Protein AF-0000000083140944 (afdb_homodimer)

Foldseek 3Di:
DADPPAVLLCDFVVVDDFQWDDHDPFWTKGADPDALDPPKIKIATNHFDQEPVGDDPVSVVVQVVVLVVVCVVVCVVVVFDDWDKDWADDVVRPDDGRGYMIITHTHHVPDDSPDDDDDDDDDPVNVVVVVVVVD/DADPPAVLLCDFVVVDDFQWDDHDPFWTKGADPDALDPPKIKIATNHFDQEPVGDDPVSVVVQVVVLVVVCVVVCVVPVFDDWDKDWADDVVRPDDRRGTMIITHTHHVPDDSPDDDDDDDDDPVNVVVVVVVVD

Sequence (270 aa):
MRDDNCIFCKIANGEIPSATLYEDEEFRVILDLGPASKGHALILPKNHYRNLYDIDEATASKAICLAKKMITKMTDVLGCDGYNIVQNNEEAAGQTVFHFHMHLIPRYKNDNVGLGWHMGELTEEDKKEILEKLKMRDDNCIFCKIANGEIPSATLYEDEEFRVILDLGPASKGHALILPKNHYRNLYDIDEATASKAICLAKKMITKMTDVLGCDGYNIVQNNEEAAGQTVFHFHMHLIPRYKNDNVGLGWHMGELTEEDKKEILEKLK

Secondary structure (DSSP, 8-state):
---TT-HHHHHHTTSS---EEEE-SSEEEEE-SS-SSTT-EEEEESS--SSTTTS-HHHHHHHHHHHHHHHHHHHHHHT-SEEEEEEEESGGGT--S-S--EEEEEE-TT-------------HHHHHHHHHHH-/---TT-HHHHHHTTSS---EEEE-SSEEEEE-SS-SSTT-EEEEESS--SSTTTS-HHHHHHHHHHHHHHHHHHHHHHT-SEEEEEEEESGGGT--S-S--EEEEEE-TT-------------HHHHHHHHHHH-

Solvent-accessible surface area (backbone atoms only — not comparable to full-atom values): 14166 Å² total; per-residue (Å²): 94,76,45,95,87,35,69,60,31,34,42,32,66,62,74,38,92,70,60,66,77,45,77,61,97,55,37,24,27,28,52,39,64,54,18,48,33,86,77,12,26,34,44,25,46,33,51,55,24,54,20,63,86,62,44,53,57,71,60,51,22,50,49,53,43,47,47,36,54,48,52,57,56,46,34,68,66,69,66,44,54,28,29,32,40,40,34,45,24,46,60,52,36,66,35,83,62,76,43,38,47,38,38,40,36,43,17,41,80,89,58,77,33,66,72,48,60,44,72,45,70,60,44,70,67,56,51,50,52,52,58,57,58,70,100,94,73,45,94,87,34,69,60,30,33,42,31,65,63,73,38,94,71,59,66,77,46,74,62,97,54,36,25,28,28,51,38,64,53,17,48,35,86,78,13,25,34,44,25,45,31,52,56,25,55,21,63,87,62,43,54,57,71,61,51,22,50,49,53,42,47,47,37,53,48,54,58,55,44,32,67,67,68,66,43,53,27,28,32,39,39,33,44,25,45,60,52,35,66,35,82,64,76,44,38,48,39,38,39,36,45,18,41,78,89,58,77,35,66,69,48,60,43,72,46,71,60,44,71,66,59,53,50,53,53,57,56,58,71,101

Nearest PDB structures (foldseek):
  3l7x-assembly1_A-2  TM=9.370E-01  e=2.687E-13  Streptococcus mutans UA159
  3imi-assembly2_C  TM=8.816E-01  e=9.348E-13  Bacillus anthracis str. 'Ames Ancestor'
  3ksv-assembly1_A-2  TM=8.388E-01  e=2.111E-11  Leishmania major
  3lb5-assembly2_C  TM=8.057E-01  e=8.854E-11  Bartonella henselae
  3n1s-assembly3_I  TM=7.908E-01  e=3.093E-09  Escherichia coli

Structure (mmCIF, N/CA/C/O backbone):
data_AF-0000000083140944-model_v1
#
loop_
_entity.id
_entity.type
_entity.pdbx_description
1 polymer 'HIT-like protein'
#
loop_
_atom_site.group_PDB
_atom_site.id
_atom_site.type_symbol
_atom_site.label_atom_id
_atom_site.label_alt_id
_atom_site.label_comp_id
_atom_site.label_asym_id
_atom_site.label_entity_id
_atom_site.label_seq_id
_atom_site.pdbx_PDB_ins_code
_atom_site.Cartn_x
_atom_site.Cartn_y
_atom_site.Cartn_z
_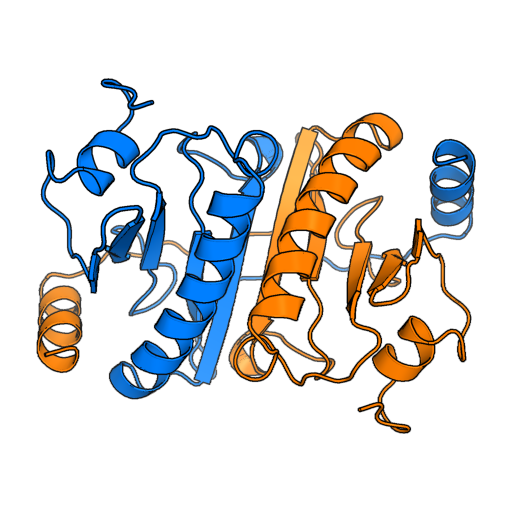atom_site.occupancy
_atom_site.B_iso_or_equiv
_atom_site.auth_seq_id
_atom_site.auth_comp_id
_atom_site.auth_asym_id
_atom_site.auth_atom_id
_atom_site.pdbx_PDB_model_num
ATOM 1 N N . MET A 1 1 ? 13.922 -2.803 -17.891 1 85.31 1 MET A N 1
ATOM 2 C CA . MET A 1 1 ? 14.82 -3.877 -18.297 1 85.31 1 MET A CA 1
ATOM 3 C C . MET A 1 1 ? 14.773 -5.035 -17.312 1 85.31 1 MET A C 1
ATOM 5 O O . MET A 1 1 ? 14.445 -4.844 -16.141 1 85.31 1 MET A O 1
ATOM 9 N N . ARG A 1 2 ? 15.047 -6.215 -17.812 1 90.44 2 ARG A N 1
ATOM 10 C CA . ARG A 1 2 ? 15.062 -7.414 -16.969 1 90.44 2 ARG A CA 1
ATOM 11 C C . ARG A 1 2 ? 16.422 -7.586 -16.297 1 90.44 2 ARG A C 1
ATOM 13 O O . ARG A 1 2 ? 17.438 -7.113 -16.797 1 90.44 2 ARG A O 1
ATOM 20 N N . ASP A 1 3 ? 16.422 -8.172 -15.102 1 93.56 3 ASP A N 1
ATOM 21 C CA . ASP A 1 3 ? 17.609 -8.547 -14.352 1 93.56 3 ASP A CA 1
ATOM 22 C C . ASP A 1 3 ? 17.703 -10.062 -14.18 1 93.56 3 ASP A C 1
ATOM 24 O O . ASP A 1 3 ? 16.922 -10.664 -13.445 1 93.56 3 ASP A O 1
ATOM 28 N N . ASP A 1 4 ? 18.672 -10.672 -14.711 1 92.62 4 ASP A N 1
ATOM 29 C CA . ASP A 1 4 ? 18.797 -12.125 -14.773 1 92.62 4 ASP A CA 1
ATOM 30 C C . ASP A 1 4 ? 19.047 -12.711 -13.391 1 92.62 4 ASP A C 1
ATOM 32 O O . ASP A 1 4 ? 18.891 -13.922 -13.18 1 92.62 4 ASP A O 1
ATOM 36 N N . ASN A 1 5 ? 19.469 -11.93 -12.461 1 95.31 5 ASN A N 1
ATOM 37 C CA . ASN A 1 5 ? 19.766 -12.414 -11.109 1 95.31 5 ASN A CA 1
ATOM 38 C C . ASN A 1 5 ? 18.609 -12.156 -10.156 1 95.31 5 ASN A C 1
ATOM 40 O O . ASN A 1 5 ? 18.719 -12.406 -8.953 1 95.31 5 ASN A O 1
ATOM 44 N N . CYS A 1 6 ? 17.594 -11.688 -10.688 1 97 6 CYS A N 1
ATOM 45 C CA . CYS A 1 6 ? 16.422 -11.359 -9.875 1 97 6 CYS A CA 1
ATOM 46 C C . CYS A 1 6 ? 15.352 -12.438 -10 1 97 6 CYS A C 1
ATOM 48 O O . CYS A 1 6 ? 14.789 -12.641 -11.078 1 97 6 CYS A O 1
ATOM 50 N N . ILE A 1 7 ? 15.039 -13.086 -8.914 1 97 7 ILE A N 1
ATOM 51 C CA . ILE A 1 7 ? 14.102 -14.203 -8.914 1 97 7 ILE A CA 1
ATOM 52 C C . ILE A 1 7 ? 12.719 -13.719 -9.344 1 97 7 ILE A C 1
ATOM 54 O O . ILE A 1 7 ? 11.992 -14.43 -10.039 1 97 7 ILE A O 1
ATOM 58 N N . PHE A 1 8 ? 12.367 -12.477 -8.992 1 98.12 8 PHE A N 1
ATOM 59 C CA . PHE A 1 8 ? 11.055 -11.961 -9.359 1 98.12 8 PHE A CA 1
ATOM 60 C C . PHE A 1 8 ? 11.016 -11.578 -10.836 1 98.12 8 PHE A C 1
ATOM 62 O O . PHE A 1 8 ? 9.969 -11.68 -11.477 1 98.12 8 PHE A O 1
ATOM 69 N N . CYS A 1 9 ? 12.133 -11.188 -11.398 1 98.19 9 CYS A N 1
ATOM 70 C CA . CYS A 1 9 ? 12.172 -11.031 -12.844 1 98.19 9 CYS A CA 1
ATOM 71 C C . CYS A 1 9 ? 11.914 -12.359 -13.547 1 98.19 9 CYS A C 1
ATOM 73 O O . CYS A 1 9 ? 11.164 -12.422 -14.523 1 98.19 9 CYS A O 1
ATOM 75 N N . LYS A 1 10 ? 12.539 -13.398 -12.992 1 98.12 10 LYS A N 1
ATOM 76 C CA . LYS A 1 10 ? 12.391 -14.719 -13.594 1 98.12 10 LYS A CA 1
ATOM 77 C C . LYS A 1 10 ? 10.953 -15.219 -13.477 1 98.12 10 LYS A C 1
ATOM 79 O O . LYS A 1 10 ? 10.406 -15.781 -14.43 1 98.12 10 LYS A O 1
ATOM 84 N N . ILE A 1 11 ? 10.312 -15.008 -12.391 1 98 11 ILE A N 1
ATOM 85 C CA . ILE A 1 11 ? 8.93 -15.43 -12.18 1 98 11 ILE A CA 1
ATOM 86 C C . ILE A 1 11 ? 7.996 -14.594 -13.055 1 98 11 ILE A C 1
ATOM 88 O O . ILE A 1 11 ? 7.145 -15.133 -13.766 1 98 11 ILE A O 1
ATOM 92 N N . ALA A 1 12 ? 8.18 -13.258 -13.039 1 98.06 12 ALA A N 1
ATOM 93 C CA . ALA A 1 12 ? 7.32 -12.328 -13.758 1 98.06 12 ALA A CA 1
ATOM 94 C C . ALA A 1 12 ? 7.352 -12.602 -15.258 1 98.06 12 ALA A C 1
ATOM 96 O O . ALA A 1 12 ? 6.348 -12.422 -15.953 1 98.06 12 ALA A O 1
ATOM 97 N N . ASN A 1 13 ? 8.461 -13.102 -15.727 1 97.25 13 ASN A N 1
ATOM 98 C CA . ASN A 1 13 ? 8.641 -13.305 -17.156 1 97.25 13 ASN A CA 1
ATOM 99 C C . ASN A 1 13 ? 8.461 -14.766 -17.547 1 97.25 13 ASN A C 1
ATOM 101 O O . ASN A 1 13 ? 8.727 -15.148 -18.688 1 97.25 13 ASN A O 1
ATOM 105 N N . GLY A 1 14 ? 8.125 -15.625 -16.625 1 96.44 14 GLY A N 1
ATOM 106 C CA . GLY A 1 14 ? 7.73 -17 -16.922 1 96.44 14 GLY A CA 1
ATOM 107 C C . GLY A 1 14 ? 8.906 -17.953 -17.031 1 96.44 14 GLY A C 1
ATOM 108 O O . GLY A 1 14 ? 8.773 -19.047 -17.578 1 96.44 14 GLY A O 1
ATOM 109 N N . GLU A 1 15 ? 10.016 -17.516 -16.594 1 96.62 15 GLU A N 1
ATOM 110 C CA . GLU A 1 15 ? 11.188 -18.375 -16.625 1 96.62 15 GLU A CA 1
ATOM 111 C C . GLU A 1 15 ? 11.141 -19.422 -15.516 1 96.62 15 GLU A C 1
ATOM 113 O O . GLU A 1 15 ? 11.719 -20.5 -15.648 1 96.62 15 GLU A O 1
ATOM 118 N N . ILE A 1 16 ? 10.5 -19.125 -14.391 1 96.62 16 ILE A N 1
ATOM 119 C CA . ILE A 1 16 ? 10.258 -20.016 -13.258 1 96.62 16 ILE A CA 1
ATOM 120 C C . ILE A 1 16 ? 8.758 -20.188 -13.047 1 96.62 16 ILE A C 1
ATOM 122 O O . ILE A 1 16 ? 8 -19.219 -13.141 1 96.62 16 ILE A O 1
ATOM 126 N N . PRO A 1 17 ? 8.352 -21.406 -12.75 1 96 17 PRO A N 1
ATOM 127 C CA . PRO A 1 17 ? 6.918 -21.625 -12.523 1 96 17 PRO A CA 1
ATOM 128 C C . PRO A 1 17 ? 6.383 -20.859 -11.32 1 96 17 PRO A C 1
ATOM 130 O O . PRO A 1 17 ? 7.105 -20.656 -10.344 1 96 17 PRO A O 1
ATOM 133 N N . SER A 1 18 ? 5.129 -20.453 -11.398 1 96.69 18 SER A N 1
ATOM 134 C CA . SER A 1 18 ? 4.43 -19.766 -10.32 1 96.69 18 SER A CA 1
ATOM 135 C C . SER A 1 18 ? 2.932 -20.047 -10.367 1 96.69 18 SER A C 1
ATOM 137 O O . SER A 1 18 ? 2.402 -20.453 -11.398 1 96.69 18 SER A O 1
ATOM 139 N N . ALA A 1 19 ? 2.297 -19.969 -9.219 1 97.88 19 ALA A N 1
ATOM 140 C CA . ALA A 1 19 ? 0.837 -19.969 -9.18 1 97.88 19 ALA A CA 1
ATOM 141 C C . ALA A 1 19 ? 0.269 -18.641 -9.656 1 97.88 19 ALA A C 1
ATOM 143 O O . ALA A 1 19 ? -0.08 -17.781 -8.844 1 97.88 19 ALA A O 1
ATOM 144 N N . THR A 1 20 ? 0.088 -18.562 -10.977 1 98.44 20 THR A N 1
ATOM 145 C CA . THR A 1 20 ? -0.246 -17.297 -11.617 1 98.44 20 THR A CA 1
ATOM 146 C C . THR A 1 20 ? -1.756 -17.078 -11.617 1 98.44 20 THR A C 1
ATOM 148 O O . THR A 1 20 ? -2.516 -17.938 -12.07 1 98.44 20 THR A O 1
ATOM 151 N N . LEU A 1 21 ? -2.121 -15.938 -11.156 1 98.75 21 LEU A N 1
ATOM 152 C CA . LEU A 1 21 ? -3.531 -15.57 -11.109 1 98.75 21 LEU A CA 1
ATOM 153 C C . LEU A 1 21 ? -3.914 -14.727 -12.328 1 98.75 21 LEU A C 1
ATOM 155 O O . LEU A 1 21 ? -5.074 -14.727 -12.742 1 98.75 21 LEU A O 1
ATOM 159 N N . TYR A 1 22 ? -3.051 -13.961 -12.789 1 98.75 22 TYR A N 1
ATOM 160 C CA . TYR A 1 22 ? -3.271 -13 -13.867 1 98.75 22 TYR A CA 1
ATOM 161 C C . TYR A 1 22 ? -1.968 -12.68 -14.586 1 98.75 22 TYR A C 1
ATOM 163 O O . TYR A 1 22 ? -0.9 -12.656 -13.969 1 98.75 22 TYR A O 1
ATOM 171 N N . GLU A 1 23 ? -2.086 -12.453 -15.859 1 98.56 23 GLU A N 1
ATOM 172 C CA . GLU A 1 23 ? -0.916 -12.039 -16.641 1 98.56 23 GLU A CA 1
ATOM 173 C C . GLU A 1 23 ? -1.313 -11.156 -17.812 1 98.56 23 GLU A C 1
ATOM 175 O O . GLU A 1 23 ? -2.33 -11.406 -18.469 1 98.56 23 GLU A O 1
ATOM 180 N N . ASP A 1 24 ? -0.59 -10.133 -18.047 1 98.38 24 ASP A N 1
ATOM 181 C CA . ASP A 1 24 ? -0.696 -9.344 -19.266 1 98.38 24 ASP A CA 1
ATOM 182 C C . ASP A 1 24 ? 0.684 -8.938 -19.781 1 98.38 24 ASP A C 1
ATOM 184 O O . ASP A 1 24 ? 1.686 -9.578 -19.453 1 98.38 24 ASP A O 1
ATOM 188 N N . GLU A 1 25 ? 0.777 -7.957 -20.594 1 97.94 25 GLU A N 1
ATOM 189 C CA . GLU A 1 25 ? 2.037 -7.59 -21.234 1 97.94 25 GLU A CA 1
ATOM 190 C C . GLU A 1 25 ? 3.01 -6.98 -20.219 1 97.94 25 GLU A C 1
ATOM 192 O O . GLU A 1 25 ? 4.227 -7.039 -20.406 1 97.94 25 GLU A O 1
ATOM 197 N N . GLU A 1 26 ? 2.494 -6.523 -19.094 1 98.56 26 GLU A N 1
ATOM 198 C CA . GLU A 1 26 ? 3.348 -5.719 -18.219 1 98.56 26 GLU A CA 1
ATOM 199 C C . GLU A 1 26 ? 3.484 -6.355 -16.844 1 98.56 26 GLU A C 1
ATOM 201 O O . GLU A 1 26 ? 4.43 -6.059 -16.109 1 98.56 26 GLU A O 1
ATOM 206 N N . PHE A 1 27 ? 2.48 -7.227 -16.516 1 98.88 27 PHE A N 1
ATOM 207 C CA . PHE A 1 27 ? 2.461 -7.707 -15.133 1 98.88 27 PHE A CA 1
ATOM 208 C C . PHE A 1 27 ? 2.162 -9.203 -15.086 1 98.88 27 PHE A C 1
ATOM 210 O O . PHE A 1 27 ? 1.556 -9.75 -16 1 98.88 27 PHE A O 1
ATOM 217 N N . ARG A 1 28 ? 2.645 -9.828 -14.055 1 98.88 28 ARG A N 1
ATOM 218 C CA . ARG A 1 28 ? 2.166 -11.117 -13.578 1 98.88 28 ARG A CA 1
ATOM 219 C C . ARG A 1 28 ? 1.736 -11.039 -12.117 1 98.88 28 ARG A C 1
ATOM 221 O O . ARG A 1 28 ? 2.395 -10.383 -11.305 1 98.88 28 ARG A O 1
ATOM 228 N N . VAL A 1 29 ? 0.621 -11.578 -11.828 1 98.94 29 VAL A N 1
ATOM 229 C CA . VAL A 1 29 ? 0.142 -11.695 -10.453 1 98.94 29 VAL A CA 1
ATOM 230 C C . VAL A 1 29 ? 0.217 -13.148 -10 1 98.94 29 VAL A C 1
ATOM 232 O O . VAL A 1 29 ? -0.346 -14.039 -10.641 1 98.94 29 VAL A O 1
ATOM 235 N N . ILE A 1 30 ? 0.877 -13.359 -8.891 1 98.88 30 ILE A N 1
ATOM 236 C CA . ILE A 1 30 ? 1.107 -14.734 -8.461 1 98.88 30 ILE A CA 1
ATOM 237 C C . ILE A 1 30 ? 0.7 -14.891 -6.996 1 98.88 30 ILE A C 1
ATOM 239 O O . ILE A 1 30 ? 0.707 -13.922 -6.238 1 98.88 30 ILE A O 1
ATOM 243 N N . LEU A 1 31 ? 0.342 -16.109 -6.617 1 98.81 31 LEU A N 1
ATOM 244 C CA . LEU A 1 31 ? 0.193 -16.391 -5.199 1 98.81 31 LEU A CA 1
ATOM 245 C C . LEU A 1 31 ? 1.548 -16.406 -4.5 1 98.81 31 LEU A C 1
ATOM 247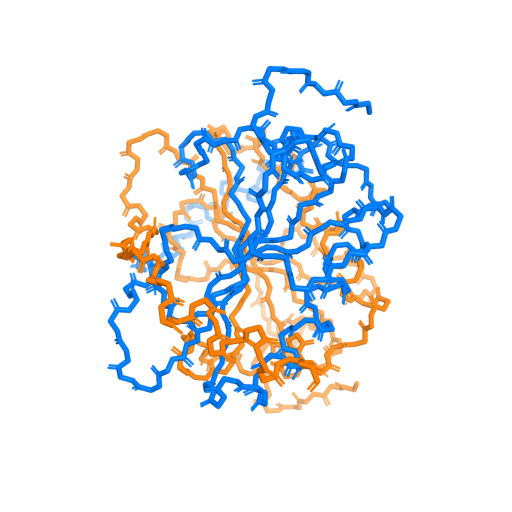 O O . LEU A 1 31 ? 2.527 -16.922 -5.035 1 98.81 31 LEU A O 1
ATOM 251 N N . ASP A 1 32 ? 1.616 -15.789 -3.391 1 98.62 32 ASP A N 1
ATOM 252 C CA . ASP A 1 32 ? 2.84 -15.797 -2.596 1 98.62 32 ASP A CA 1
ATOM 253 C C . ASP A 1 32 ? 3.1 -17.188 -2.002 1 98.62 32 ASP A C 1
ATOM 255 O O . ASP A 1 32 ? 2.176 -17.844 -1.52 1 98.62 32 ASP A O 1
ATOM 259 N N . LEU A 1 33 ? 4.297 -17.609 -2.023 1 97.31 33 LEU A N 1
ATOM 260 C CA . LEU A 1 33 ? 4.656 -18.922 -1.496 1 97.31 33 LEU A CA 1
ATOM 261 C C . LEU A 1 33 ? 4.605 -18.922 0.028 1 97.31 33 LEU A C 1
ATOM 263 O O . LEU A 1 33 ? 4.414 -19.969 0.643 1 97.31 33 LEU A O 1
ATOM 267 N N . GLY A 1 34 ? 4.887 -17.812 0.69 1 97.19 34 GLY A N 1
ATOM 268 C CA . GLY A 1 34 ? 4.766 -17.609 2.125 1 97.19 34 GLY A CA 1
ATOM 269 C C . GLY A 1 34 ? 3.646 -16.641 2.496 1 97.19 34 GLY A C 1
ATOM 270 O O . GLY A 1 34 ? 3.9 -15.57 3.043 1 97.19 34 GLY A O 1
ATOM 271 N N . PRO A 1 35 ? 2.49 -17.078 2.264 1 98.38 35 PRO A N 1
ATOM 272 C CA . PRO A 1 35 ? 1.35 -16.172 2.383 1 98.38 35 PRO A CA 1
ATOM 273 C C . PRO A 1 35 ? 1.062 -15.773 3.83 1 98.38 35 PRO A C 1
ATOM 275 O O . PRO A 1 35 ? 1.21 -16.594 4.742 1 98.38 35 PRO A O 1
ATOM 278 N N . ALA A 1 36 ? 0.67 -14.516 3.994 1 98.38 36 ALA A N 1
ATOM 279 C CA . ALA A 1 36 ? 0.169 -14.039 5.281 1 98.38 36 ALA A CA 1
ATOM 280 C C . ALA A 1 36 ? -1.204 -14.625 5.586 1 98.38 36 ALA A C 1
ATOM 282 O O . ALA A 1 36 ? -1.552 -14.836 6.75 1 98.38 36 ALA A O 1
ATOM 283 N N . SER A 1 37 ? -2.004 -14.852 4.605 1 98.44 37 SER A N 1
ATOM 284 C CA . SER A 1 37 ? -3.334 -15.453 4.648 1 98.44 37 SER A CA 1
ATOM 285 C C . SER A 1 37 ? -3.67 -16.141 3.334 1 98.44 37 SER A C 1
ATOM 287 O O . SER A 1 37 ? -2.965 -15.977 2.336 1 98.44 37 SER A O 1
ATOM 289 N N . LYS A 1 38 ? -4.711 -16.984 3.355 1 97.94 38 LYS A N 1
ATOM 290 C CA . LYS A 1 38 ? -5.129 -17.703 2.146 1 97.94 38 LYS A CA 1
ATOM 291 C C . LYS A 1 38 ? -5.438 -16.719 1.018 1 97.94 38 LYS A C 1
ATOM 293 O O . LYS A 1 38 ? -6.27 -15.82 1.175 1 97.94 38 LYS A O 1
ATOM 298 N N . GLY A 1 39 ? -4.734 -16.828 -0.111 1 98.56 39 GLY A N 1
ATOM 299 C CA . GLY A 1 39 ? -4.996 -16 -1.274 1 98.56 39 GLY A CA 1
ATOM 300 C C . GLY A 1 39 ? -4.035 -14.828 -1.396 1 98.56 39 GLY A C 1
ATOM 301 O O . GLY A 1 39 ? -4.09 -14.07 -2.367 1 98.56 39 GLY A O 1
ATOM 302 N N . HIS A 1 40 ? -3.076 -14.648 -0.4 1 98.88 40 HIS A N 1
ATOM 303 C CA . HIS A 1 40 ? -2.057 -13.609 -0.492 1 98.88 40 HIS A CA 1
ATOM 304 C C . HIS A 1 40 ? -1.33 -13.664 -1.831 1 98.88 40 HIS A C 1
ATOM 306 O O . HIS A 1 40 ? -0.786 -14.711 -2.203 1 98.88 40 HIS A O 1
ATOM 312 N N . ALA A 1 41 ? -1.35 -12.562 -2.529 1 98.94 41 ALA A N 1
ATOM 313 C CA . ALA A 1 41 ? -0.784 -12.516 -3.875 1 98.94 41 ALA A CA 1
ATOM 314 C C . ALA A 1 41 ? 0.173 -11.344 -4.027 1 98.94 41 ALA A C 1
ATOM 316 O O . ALA A 1 41 ? 0.208 -10.445 -3.18 1 98.94 41 ALA A O 1
ATOM 317 N N . LEU A 1 42 ? 0.978 -11.398 -5.082 1 98.94 42 LEU A N 1
ATOM 318 C CA . LEU A 1 42 ? 1.941 -10.359 -5.43 1 98.94 42 LEU A CA 1
ATOM 319 C C . LEU A 1 42 ? 1.721 -9.867 -6.855 1 98.94 42 LEU A C 1
ATOM 321 O O . LEU A 1 42 ? 1.581 -10.672 -7.777 1 98.94 42 LEU A O 1
ATOM 325 N N . ILE A 1 43 ? 1.642 -8.594 -7.031 1 98.94 43 ILE A N 1
ATOM 326 C CA . ILE A 1 43 ? 1.743 -8.008 -8.367 1 98.94 43 ILE A CA 1
ATOM 327 C C . ILE A 1 43 ? 3.211 -7.762 -8.711 1 98.94 43 ILE A C 1
ATOM 329 O O . ILE A 1 43 ? 3.906 -7.023 -8.008 1 98.94 43 ILE A O 1
ATOM 333 N N . LEU A 1 44 ? 3.646 -8.305 -9.789 1 98.88 44 LEU A N 1
ATOM 334 C CA . LEU A 1 44 ? 5.027 -8.203 -10.25 1 98.88 44 LEU A CA 1
ATOM 335 C C . LEU A 1 44 ? 5.094 -7.562 -11.633 1 98.88 44 LEU A C 1
ATOM 337 O O . LEU A 1 44 ? 4.609 -8.141 -12.609 1 98.88 44 LEU A O 1
ATOM 341 N N . PRO A 1 45 ? 5.68 -6.367 -11.734 1 98.88 45 PRO A N 1
ATOM 342 C CA . PRO A 1 45 ? 5.988 -5.91 -13.086 1 98.88 45 PRO A CA 1
ATOM 343 C C . PRO A 1 45 ? 7.02 -6.793 -13.789 1 98.88 45 PRO A C 1
ATOM 345 O O . PRO A 1 45 ? 7.953 -7.285 -13.148 1 98.88 45 PRO A O 1
ATOM 348 N N . LYS A 1 46 ? 6.891 -6.953 -15.039 1 98.5 46 LYS A N 1
ATOM 349 C CA . LYS A 1 46 ? 7.809 -7.793 -15.805 1 98.5 46 LYS A CA 1
ATOM 350 C C . LYS A 1 46 ? 9.164 -7.113 -15.984 1 98.5 46 LYS A C 1
ATOM 352 O O . LYS A 1 46 ? 10.195 -7.781 -16.062 1 98.5 46 LYS A O 1
ATOM 357 N N . ASN A 1 47 ? 9.125 -5.766 -16.125 1 98.44 47 ASN A N 1
ATOM 358 C CA . ASN A 1 47 ? 10.375 -5.016 -16.078 1 98.44 47 ASN A CA 1
ATOM 359 C C . ASN A 1 47 ? 10.867 -4.855 -14.641 1 98.44 47 ASN A C 1
ATOM 361 O O . ASN A 1 47 ? 10.062 -4.785 -13.703 1 98.44 47 ASN A O 1
ATOM 365 N N . HIS A 1 48 ? 12.195 -4.777 -14.461 1 98.56 48 HIS A N 1
ATOM 366 C CA . HIS A 1 48 ? 12.805 -4.684 -13.141 1 98.56 48 HIS A CA 1
ATOM 367 C C . HIS A 1 48 ? 12.836 -3.242 -12.648 1 98.56 48 HIS A C 1
ATOM 369 O O . HIS A 1 48 ? 13.391 -2.365 -13.312 1 98.56 48 HIS A O 1
ATOM 375 N N . TYR A 1 49 ? 12.234 -3.02 -11.578 1 98.62 49 TYR A N 1
ATOM 376 C CA . TYR A 1 49 ? 12.352 -1.814 -10.766 1 98.62 49 TYR A CA 1
ATOM 377 C C . TYR A 1 49 ? 12.703 -2.16 -9.328 1 98.62 49 TYR A C 1
ATOM 379 O O . TYR A 1 49 ? 12.148 -3.1 -8.75 1 98.62 49 TYR A O 1
ATOM 387 N N . ARG A 1 50 ? 13.609 -1.477 -8.758 1 98.31 50 ARG A N 1
ATOM 388 C CA . ARG A 1 50 ? 14.039 -1.807 -7.402 1 98.31 50 ARG A CA 1
ATOM 389 C C . ARG A 1 50 ? 12.883 -1.695 -6.418 1 98.31 50 ARG A C 1
ATOM 391 O O . ARG A 1 50 ? 12.695 -2.572 -5.574 1 98.31 50 ARG A O 1
ATOM 398 N N . ASN A 1 51 ? 12.188 -0.596 -6.441 1 98.69 51 ASN A N 1
ATOM 399 C CA . ASN A 1 51 ? 11.039 -0.326 -5.59 1 98.69 51 ASN A CA 1
ATOM 400 C C . ASN A 1 51 ? 10.258 0.897 -6.07 1 98.69 51 ASN A C 1
ATOM 402 O O . ASN A 1 51 ? 10.328 1.261 -7.246 1 98.69 51 ASN A O 1
ATOM 406 N N . LEU A 1 52 ? 9.406 1.531 -5.258 1 98.94 52 LEU A N 1
ATOM 407 C CA . LEU A 1 52 ? 8.531 2.625 -5.66 1 98.94 52 LEU A CA 1
ATOM 408 C C . LEU A 1 52 ? 9.344 3.863 -6.027 1 98.94 52 LEU A C 1
ATOM 410 O O . LEU A 1 52 ? 8.938 4.645 -6.891 1 98.94 52 LEU A O 1
ATOM 414 N N . TYR A 1 53 ? 10.539 4.09 -5.414 1 98.75 53 TYR A N 1
ATOM 415 C CA . TYR A 1 53 ? 11.414 5.203 -5.758 1 98.75 53 TYR A CA 1
ATOM 416 C C . TYR A 1 53 ? 11.812 5.152 -7.23 1 98.75 53 TYR A C 1
ATOM 418 O O . TYR A 1 53 ? 11.953 6.191 -7.875 1 98.75 53 TYR A O 1
ATOM 426 N N . ASP A 1 54 ? 11.922 3.986 -7.742 1 98.19 54 ASP A N 1
ATOM 427 C CA . ASP A 1 54 ? 12.594 3.734 -9.008 1 98.19 54 ASP A CA 1
ATOM 428 C C . ASP A 1 54 ? 11.586 3.57 -10.148 1 98.19 54 ASP A C 1
ATOM 430 O O . ASP A 1 54 ? 11.867 3.932 -11.289 1 98.19 54 ASP A O 1
ATOM 434 N N . ILE A 1 55 ? 10.414 2.941 -9.852 1 98.62 55 ILE A N 1
ATOM 435 C CA . ILE A 1 55 ? 9.438 2.561 -10.875 1 98.62 55 ILE A CA 1
ATOM 436 C C . ILE A 1 55 ? 8.883 3.812 -11.547 1 98.62 55 ILE A C 1
ATOM 438 O O . ILE A 1 55 ? 8.711 4.848 -10.906 1 98.62 55 ILE A O 1
ATOM 442 N N . ASP A 1 56 ? 8.672 3.793 -12.875 1 98.44 56 ASP A N 1
ATOM 443 C CA . ASP A 1 56 ? 8.094 4.953 -13.547 1 98.44 56 ASP A CA 1
ATOM 444 C C . ASP A 1 56 ? 6.621 5.121 -13.188 1 98.44 56 ASP A C 1
ATOM 446 O O . ASP A 1 56 ? 5.941 4.145 -12.867 1 98.44 56 ASP A O 1
ATOM 450 N N . GLU A 1 57 ? 6.152 6.285 -13.289 1 98.56 57 GLU A N 1
ATOM 451 C CA . GLU A 1 57 ? 4.809 6.629 -12.828 1 98.56 57 GLU A CA 1
ATOM 452 C C . GLU A 1 57 ? 3.744 5.875 -13.617 1 98.56 57 GLU A C 1
ATOM 454 O O . GLU A 1 57 ? 2.703 5.504 -13.07 1 98.56 57 GLU A O 1
ATOM 459 N N . ALA A 1 58 ? 3.953 5.727 -14.906 1 98.69 58 ALA A N 1
ATOM 460 C CA . ALA A 1 58 ? 2.98 5.02 -15.742 1 98.69 58 ALA A CA 1
ATOM 461 C C . ALA A 1 58 ? 2.779 3.588 -15.25 1 98.69 58 ALA A C 1
ATOM 463 O O . ALA A 1 58 ? 1.645 3.119 -15.133 1 98.69 58 ALA A O 1
ATOM 464 N N . THR A 1 59 ? 3.869 2.869 -14.961 1 98.81 59 THR A N 1
ATOM 465 C CA . THR A 1 59 ? 3.803 1.488 -14.492 1 98.81 59 THR A CA 1
ATOM 466 C C . THR A 1 59 ? 3.211 1.422 -13.086 1 98.81 59 THR A C 1
ATOM 468 O O . THR A 1 59 ? 2.4 0.541 -12.789 1 98.81 59 THR A O 1
ATOM 471 N N . ALA A 1 60 ? 3.631 2.379 -12.219 1 98.88 60 ALA A N 1
ATOM 472 C CA . ALA A 1 60 ? 3.068 2.436 -10.867 1 98.88 60 ALA A CA 1
ATOM 473 C C . ALA A 1 60 ? 1.556 2.631 -10.914 1 98.88 60 ALA A C 1
ATOM 475 O O . ALA A 1 60 ? 0.817 1.99 -10.164 1 98.88 60 ALA A O 1
ATOM 476 N N . SER A 1 61 ? 1.125 3.492 -11.82 1 98.94 61 SER A N 1
ATOM 477 C CA . SER A 1 61 ? -0.297 3.764 -12.008 1 98.94 61 SER A CA 1
ATOM 478 C C . SER A 1 61 ? -1.054 2.502 -12.414 1 98.94 61 SER A C 1
ATOM 480 O O . SER A 1 61 ? -2.117 2.209 -11.859 1 98.94 61 SER A O 1
ATOM 482 N N . LYS A 1 62 ? -0.486 1.792 -13.312 1 98.94 62 LYS A N 1
ATOM 483 C CA . LYS A 1 62 ? -1.129 0.567 -13.773 1 98.94 62 LYS A CA 1
ATOM 484 C C . LYS A 1 62 ? -1.154 -0.493 -12.68 1 98.94 62 LYS A C 1
ATOM 486 O O . LYS A 1 62 ? -2.096 -1.284 -12.594 1 98.94 62 LYS A O 1
ATOM 491 N N . ALA A 1 63 ? -0.128 -0.517 -11.844 1 98.94 63 ALA A N 1
ATOM 492 C CA . ALA A 1 63 ? -0.046 -1.503 -10.773 1 98.94 63 ALA A CA 1
ATOM 493 C C . ALA A 1 63 ? -1.19 -1.329 -9.781 1 98.94 63 ALA A C 1
ATOM 495 O O . ALA A 1 63 ? -1.825 -2.307 -9.375 1 98.94 63 ALA A O 1
ATOM 496 N N . ILE A 1 64 ? -1.467 -0.099 -9.352 1 98.94 64 ILE A N 1
ATOM 497 C CA . ILE A 1 64 ? -2.51 0.121 -8.359 1 98.94 64 ILE A CA 1
ATOM 498 C C . ILE A 1 64 ? -3.879 -0.158 -8.977 1 98.94 64 ILE A C 1
ATOM 500 O O . ILE A 1 64 ? -4.785 -0.64 -8.289 1 98.94 64 ILE A O 1
ATOM 504 N N . CYS A 1 65 ? -4.059 0.188 -10.25 1 98.94 65 CYS A N 1
ATOM 505 C CA . CYS A 1 65 ? -5.309 -0.14 -10.93 1 98.94 65 CYS A CA 1
ATOM 506 C C . CYS A 1 65 ? -5.496 -1.648 -11.023 1 98.94 65 CYS A C 1
ATOM 508 O O . CYS A 1 65 ? -6.609 -2.15 -10.859 1 98.94 65 CYS A O 1
ATOM 510 N N . LEU A 1 66 ? -4.402 -2.35 -11.305 1 98.94 66 LEU A N 1
ATOM 511 C CA . LEU A 1 66 ? -4.457 -3.807 -11.32 1 98.94 66 LEU A CA 1
ATOM 512 C C . LEU A 1 66 ? -4.777 -4.359 -9.938 1 98.94 66 LEU A C 1
ATOM 514 O O . LEU A 1 66 ? -5.527 -5.328 -9.812 1 98.94 66 LEU A O 1
ATOM 518 N N . ALA A 1 67 ? -4.219 -3.758 -8.898 1 98.94 67 ALA A N 1
ATOM 519 C CA . ALA A 1 67 ? -4.551 -4.156 -7.535 1 98.94 67 ALA A CA 1
ATOM 520 C C . ALA A 1 67 ? -6.055 -4.059 -7.285 1 98.94 67 ALA A C 1
ATOM 522 O O . ALA A 1 67 ? -6.664 -4.992 -6.758 1 98.94 67 ALA A O 1
ATOM 523 N N . LYS A 1 68 ? -6.609 -2.951 -7.691 1 98.94 68 LYS A N 1
ATOM 524 C CA . LYS A 1 68 ? -8.055 -2.76 -7.551 1 98.94 68 LYS A CA 1
ATOM 525 C C . LYS A 1 68 ? -8.828 -3.875 -8.25 1 98.94 68 LYS A C 1
ATOM 527 O O . LYS A 1 68 ? -9.734 -4.469 -7.66 1 98.94 68 LYS A O 1
ATOM 532 N N . LYS A 1 69 ? -8.445 -4.102 -9.492 1 98.81 69 LYS A N 1
ATOM 533 C CA . LYS A 1 69 ? -9.109 -5.145 -10.273 1 98.81 69 LYS A CA 1
ATOM 534 C C . LYS A 1 69 ? -8.984 -6.504 -9.594 1 98.81 69 LYS A C 1
ATOM 536 O O . LYS A 1 69 ? -9.969 -7.234 -9.469 1 98.81 69 LYS A O 1
ATOM 541 N N . MET A 1 70 ? -7.824 -6.832 -9.133 1 98.88 70 MET A N 1
ATOM 542 C CA . MET A 1 70 ? -7.539 -8.148 -8.562 1 98.88 70 MET A CA 1
ATOM 543 C C . MET A 1 70 ? -8.273 -8.344 -7.242 1 98.88 70 MET A C 1
ATOM 545 O O . MET A 1 70 ? -8.883 -9.391 -7.012 1 98.88 70 MET A O 1
ATOM 549 N N . ILE A 1 71 ? -8.234 -7.301 -6.359 1 98.88 71 ILE A N 1
ATOM 550 C CA . ILE A 1 71 ? -8.859 -7.508 -5.059 1 98.88 71 ILE A CA 1
ATOM 551 C C . ILE A 1 71 ? -10.375 -7.59 -5.219 1 98.88 71 ILE A C 1
ATOM 553 O O . ILE A 1 71 ? -11.047 -8.305 -4.469 1 98.88 71 ILE A O 1
ATOM 557 N N . THR A 1 72 ? -10.93 -6.883 -6.18 1 98.75 72 THR A N 1
ATOM 558 C CA . THR A 1 72 ? -12.359 -6.957 -6.441 1 98.75 72 THR A CA 1
ATOM 559 C C . THR A 1 72 ? -12.758 -8.359 -6.891 1 98.75 72 THR A C 1
ATOM 561 O O . THR A 1 72 ? -13.703 -8.945 -6.355 1 98.75 72 THR A O 1
ATOM 564 N N . LYS A 1 73 ? -12.023 -8.875 -7.828 1 98.5 73 LYS A N 1
ATOM 565 C CA . LYS A 1 73 ? -12.289 -10.211 -8.352 1 98.5 73 LYS A CA 1
ATOM 566 C C . LYS A 1 73 ? -12.062 -11.273 -7.277 1 98.5 73 LYS A C 1
ATOM 568 O O . LYS A 1 73 ? -12.898 -12.156 -7.082 1 98.5 73 LYS A O 1
ATOM 573 N N . MET A 1 74 ? -10.977 -11.219 -6.586 1 98.62 74 MET A N 1
ATOM 574 C CA . MET A 1 74 ? -10.547 -12.273 -5.672 1 98.62 74 MET A CA 1
ATOM 575 C C . MET A 1 74 ? -11.375 -12.258 -4.395 1 98.62 74 MET A C 1
ATOM 577 O O . MET A 1 74 ? -11.484 -13.281 -3.707 1 98.62 74 MET A O 1
ATOM 581 N N . THR A 1 75 ? -11.945 -11.094 -4.039 1 98.81 75 THR A N 1
ATOM 582 C CA . THR A 1 75 ? -12.82 -11.039 -2.875 1 98.81 75 THR A CA 1
ATOM 583 C C . THR A 1 75 ? -13.969 -12.039 -3.014 1 98.81 75 THR A C 1
ATOM 585 O O . THR A 1 75 ? -14.281 -12.766 -2.07 1 98.81 75 THR A O 1
ATOM 588 N N . ASP A 1 76 ? -14.523 -12.094 -4.18 1 97.56 76 ASP A N 1
ATOM 589 C CA . ASP A 1 76 ? -15.609 -13.031 -4.43 1 97.56 76 ASP A CA 1
ATOM 590 C C . ASP A 1 76 ? -15.102 -14.469 -4.465 1 97.56 76 ASP A C 1
ATOM 592 O O . ASP A 1 76 ? -15.742 -15.375 -3.934 1 97.56 76 ASP A O 1
ATOM 596 N N . VAL A 1 77 ? -14.023 -14.672 -5.086 1 97.94 77 VAL A N 1
ATOM 597 C CA . VAL A 1 77 ? -13.43 -16 -5.266 1 97.94 77 VAL A CA 1
ATOM 598 C C . VAL A 1 77 ? -13.094 -16.594 -3.902 1 97.94 77 VAL A C 1
ATOM 600 O O . VAL A 1 77 ? -13.328 -17.781 -3.666 1 97.94 77 VAL A O 1
ATOM 603 N N . LEU A 1 78 ? -12.594 -15.805 -2.992 1 98.5 78 LEU A N 1
ATOM 604 C CA . LEU A 1 78 ? -12.062 -16.281 -1.719 1 98.5 78 LEU A CA 1
ATOM 605 C C . LEU A 1 78 ? -13.109 -16.172 -0.618 1 98.5 78 LEU A C 1
ATOM 607 O O . LEU A 1 78 ? -13.008 -16.844 0.416 1 98.5 78 LEU A O 1
ATOM 611 N N . GLY A 1 79 ? -14.125 -15.289 -0.827 1 98.44 79 GLY A N 1
ATOM 612 C CA . GLY A 1 79 ? -15.062 -14.977 0.242 1 98.44 79 GLY A CA 1
ATOM 613 C C . GLY A 1 79 ? -14.422 -14.242 1.404 1 98.44 79 GLY A C 1
ATOM 614 O O . GLY A 1 79 ? -14.789 -14.461 2.561 1 98.44 79 GLY A O 1
ATOM 615 N N . CYS A 1 80 ? -13.406 -13.492 1.131 1 98.75 80 CYS A N 1
ATOM 616 C CA . CYS A 1 80 ? -12.719 -12.773 2.195 1 98.75 80 CYS A CA 1
ATOM 617 C C . CYS A 1 80 ? -13.438 -11.477 2.535 1 98.75 80 CYS A C 1
ATOM 619 O O . CYS A 1 80 ? -14.344 -11.055 1.812 1 98.75 80 CYS A O 1
ATOM 621 N N . ASP A 1 81 ? -13 -10.773 3.633 1 98.88 81 ASP A N 1
ATOM 622 C CA . ASP A 1 81 ? -13.773 -9.68 4.223 1 98.88 81 ASP A CA 1
ATOM 623 C C . ASP A 1 81 ? -13.094 -8.336 3.98 1 98.88 81 ASP A C 1
ATOM 625 O O . ASP A 1 81 ? -13.586 -7.297 4.414 1 98.88 81 ASP A O 1
ATOM 629 N N . GLY A 1 82 ? -11.938 -8.359 3.287 1 98.75 82 GLY A N 1
ATOM 630 C CA . GLY A 1 82 ? -11.164 -7.156 3.01 1 98.75 82 GLY A CA 1
ATOM 631 C C . GLY A 1 82 ? -9.781 -7.453 2.471 1 98.75 82 GLY A C 1
ATOM 632 O O . GLY A 1 82 ? -9.461 -8.602 2.172 1 98.75 82 GLY A O 1
ATOM 633 N N . TYR A 1 83 ? -8.984 -6.395 2.303 1 98.94 83 TYR A N 1
ATOM 634 C CA . TYR A 1 83 ? -7.633 -6.543 1.777 1 98.94 83 TYR A CA 1
ATOM 635 C C . TYR A 1 83 ? -6.699 -5.492 2.363 1 98.94 83 TYR A C 1
ATOM 637 O O . TYR A 1 83 ? -7.098 -4.34 2.557 1 98.94 83 TYR A O 1
ATOM 645 N N . ASN A 1 84 ? -5.527 -5.875 2.605 1 98.94 84 ASN A N 1
ATOM 646 C CA . ASN A 1 84 ? -4.43 -4.922 2.707 1 98.94 84 ASN A CA 1
ATOM 647 C C . ASN A 1 84 ? -3.609 -4.875 1.422 1 98.94 84 ASN A C 1
ATOM 649 O O . ASN A 1 84 ? -3.283 -5.914 0.848 1 98.94 84 ASN A O 1
ATOM 653 N N . ILE A 1 85 ? -3.305 -3.709 0.944 1 98.94 85 ILE A N 1
ATOM 654 C CA . ILE A 1 85 ? -2.289 -3.475 -0.075 1 98.94 85 ILE A CA 1
ATOM 655 C C . ILE A 1 85 ? -1.016 -2.941 0.579 1 98.94 85 ILE A C 1
ATOM 657 O O . ILE A 1 85 ? -1.043 -1.914 1.26 1 98.94 85 ILE A O 1
ATOM 661 N N . VAL A 1 86 ? 0.12 -3.645 0.414 1 98.94 86 VAL A N 1
ATOM 662 C CA . VAL A 1 86 ? 1.363 -3.242 1.064 1 98.94 86 VAL A CA 1
ATOM 663 C C . VAL A 1 86 ? 2.494 -3.203 0.039 1 98.94 86 VAL A C 1
ATOM 665 O O . VAL A 1 86 ? 2.641 -4.121 -0.769 1 98.94 86 VAL A O 1
ATOM 668 N N . GLN A 1 87 ? 3.221 -2.209 0.015 1 98.94 87 GLN A N 1
ATOM 669 C CA . GLN A 1 87 ? 4.41 -2.027 -0.809 1 98.94 87 GLN A CA 1
ATOM 670 C C . GLN A 1 87 ? 5.586 -1.532 0.026 1 98.94 87 GLN A C 1
ATOM 672 O O . GLN A 1 87 ? 5.508 -0.477 0.658 1 98.94 87 GLN A O 1
ATOM 677 N N . ASN A 1 88 ? 6.652 -2.289 0.064 1 98.81 88 ASN A N 1
ATOM 678 C CA . ASN A 1 88 ? 7.816 -2.037 0.907 1 98.81 88 ASN A CA 1
ATOM 679 C C . ASN A 1 88 ? 8.969 -1.445 0.104 1 98.81 88 ASN A C 1
ATOM 681 O O . ASN A 1 88 ? 9.297 -1.937 -0.979 1 98.81 88 ASN A O 1
ATOM 685 N N . ASN A 1 89 ? 9.586 -0.418 0.619 1 98.88 89 ASN A N 1
ATOM 686 C CA . ASN A 1 89 ? 10.711 0.238 -0.029 1 98.88 89 ASN A CA 1
ATOM 687 C C . ASN A 1 89 ? 11.961 0.208 0.852 1 98.88 89 ASN A C 1
ATOM 689 O O . ASN A 1 89 ? 12.023 0.905 1.866 1 98.88 89 ASN A O 1
ATOM 693 N N . GLU A 1 90 ? 12.977 -0.596 0.448 1 98.75 90 GLU A N 1
ATOM 694 C CA . GLU A 1 90 ? 14.281 -0.739 1.09 1 98.75 90 GLU A CA 1
ATOM 695 C C . GLU A 1 90 ? 14.211 -1.69 2.281 1 98.75 90 GLU A C 1
ATOM 697 O O . GLU A 1 90 ? 13.117 -2.037 2.738 1 98.75 90 GLU A O 1
ATOM 702 N N . GLU A 1 91 ? 15.344 -2.084 2.779 1 98.31 91 GLU A N 1
ATOM 703 C CA . GLU A 1 91 ? 15.508 -3.145 3.77 1 98.31 91 GLU A CA 1
ATOM 704 C C . GLU A 1 91 ? 14.836 -2.777 5.09 1 98.31 91 GLU A C 1
ATOM 706 O O . GLU A 1 91 ? 14.203 -3.621 5.723 1 98.31 91 GLU A O 1
ATOM 711 N N . ALA A 1 92 ? 14.953 -1.544 5.531 1 98.44 92 ALA A N 1
ATOM 712 C CA . ALA A 1 92 ? 14.391 -1.113 6.809 1 98.44 92 ALA A CA 1
ATOM 713 C C . ALA A 1 92 ? 12.875 -1.297 6.824 1 98.44 92 ALA A C 1
ATOM 715 O O . ALA A 1 92 ? 12.281 -1.479 7.887 1 98.44 92 ALA A O 1
ATOM 716 N N . ALA A 1 93 ? 12.266 -1.289 5.648 1 98.38 93 ALA A N 1
ATOM 717 C CA . ALA A 1 93 ? 10.812 -1.415 5.531 1 98.38 93 ALA A CA 1
ATOM 718 C C . ALA A 1 93 ? 10.406 -2.871 5.328 1 98.38 93 ALA A C 1
ATOM 720 O O . ALA A 1 93 ? 9.227 -3.166 5.09 1 98.38 93 ALA A O 1
ATOM 721 N N . GLY A 1 94 ? 11.414 -3.76 5.355 1 97.31 94 GLY A N 1
ATOM 722 C CA . GLY A 1 94 ? 11.109 -5.176 5.246 1 97.31 94 GLY A CA 1
ATOM 723 C C . GLY A 1 94 ? 11.195 -5.699 3.824 1 97.31 94 GLY A C 1
ATOM 724 O O . GLY A 1 94 ? 10.805 -6.832 3.547 1 97.31 94 GLY A O 1
ATOM 725 N N . GLN A 1 95 ? 11.656 -4.91 2.926 1 97.94 95 GLN A N 1
ATOM 726 C CA . GLN A 1 95 ? 11.875 -5.41 1.572 1 97.94 95 GLN A CA 1
ATOM 727 C C . GLN A 1 95 ? 13.047 -6.379 1.529 1 97.94 95 GLN A C 1
ATOM 729 O O . GLN A 1 95 ? 14.164 -6.027 1.912 1 97.94 95 GLN A O 1
ATOM 734 N N . THR A 1 96 ? 12.75 -7.594 1 1 97.38 96 THR A N 1
ATOM 735 C CA . THR A 1 96 ? 13.797 -8.617 0.969 1 97.38 96 THR A CA 1
ATOM 736 C C . THR A 1 96 ? 14.148 -8.984 -0.469 1 97.38 96 THR A C 1
ATOM 738 O O . THR A 1 96 ? 15.203 -9.57 -0.726 1 97.38 96 THR A O 1
ATOM 741 N N . VAL A 1 97 ? 13.227 -8.867 -1.379 1 98.06 97 VAL A N 1
ATOM 742 C CA . VAL A 1 97 ? 13.477 -8.969 -2.814 1 98.06 97 VAL A CA 1
ATOM 743 C C . VAL A 1 97 ? 13.414 -7.582 -3.447 1 98.06 97 VAL A C 1
ATOM 745 O O . VAL A 1 97 ? 12.391 -6.898 -3.361 1 98.06 97 VAL A O 1
ATOM 748 N N . PHE A 1 98 ? 14.516 -7.176 -4.016 1 98.38 98 PHE A N 1
ATOM 749 C CA . PHE A 1 98 ? 14.617 -5.805 -4.504 1 98.38 98 PHE A CA 1
ATOM 750 C C . PHE A 1 98 ? 14.141 -5.711 -5.949 1 98.38 98 PHE A C 1
ATOM 752 O O . PHE A 1 98 ? 14.914 -5.344 -6.836 1 98.38 98 PHE A O 1
ATOM 759 N N . HIS A 1 99 ? 12.992 -6.059 -6.168 1 98.81 99 HIS A N 1
ATOM 760 C CA . HIS A 1 99 ? 12.094 -5.918 -7.305 1 98.81 99 HIS A CA 1
ATOM 761 C C . HIS A 1 99 ? 10.727 -5.383 -6.867 1 98.81 99 HIS A C 1
ATOM 763 O O . HIS A 1 99 ? 10.062 -5.992 -6.027 1 98.81 99 HIS A O 1
ATOM 769 N N . PHE A 1 100 ? 10.414 -4.23 -7.438 1 98.88 100 PHE A N 1
ATOM 770 C CA . PHE A 1 100 ? 9.117 -3.682 -7.047 1 98.88 100 PHE A CA 1
ATOM 771 C C . PHE A 1 100 ? 8.047 -4.766 -7.051 1 98.88 100 PHE A C 1
ATOM 773 O O . PHE A 1 100 ? 7.938 -5.535 -8.008 1 98.88 100 PHE A O 1
ATOM 780 N N . HIS A 1 101 ? 7.301 -4.887 -5.992 1 98.94 101 HIS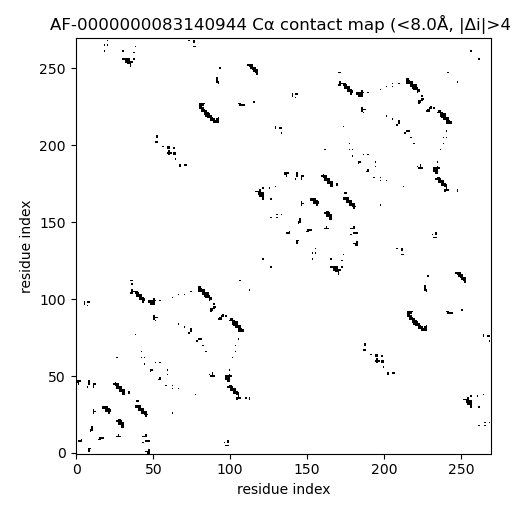 A N 1
ATOM 781 C CA . HIS A 1 101 ? 6.098 -5.711 -5.953 1 98.94 101 HIS A CA 1
ATOM 782 C C . HIS A 1 101 ? 5.102 -5.188 -4.922 1 98.94 101 HIS A C 1
ATOM 784 O O . HIS A 1 101 ? 5.5 -4.594 -3.918 1 98.94 101 HIS A O 1
ATOM 790 N N . MET A 1 102 ? 3.836 -5.414 -5.184 1 98.88 102 MET A N 1
ATOM 791 C CA . MET A 1 102 ? 2.752 -5.039 -4.281 1 98.88 102 MET A CA 1
ATOM 792 C C . MET A 1 102 ? 2.092 -6.273 -3.678 1 98.88 102 MET A C 1
ATOM 794 O O . MET A 1 102 ? 1.702 -7.191 -4.402 1 98.88 102 MET A O 1
ATOM 798 N N . HIS A 1 103 ? 2.031 -6.289 -2.365 1 98.94 103 HIS A N 1
ATOM 799 C CA . HIS A 1 103 ? 1.32 -7.352 -1.665 1 98.94 103 HIS A CA 1
ATOM 800 C C . HIS A 1 103 ? -0.183 -7.098 -1.656 1 98.94 103 HIS A C 1
ATOM 802 O O . HIS A 1 103 ? -0.631 -6.012 -1.279 1 98.94 103 HIS A O 1
ATOM 808 N N . LEU A 1 104 ? -0.931 -8.039 -2.104 1 98.94 104 LEU A N 1
ATOM 809 C CA . LEU A 1 104 ? -2.375 -8.125 -1.911 1 98.94 104 LEU A CA 1
ATOM 810 C C . LEU A 1 104 ? -2.725 -9.172 -0.861 1 98.94 104 LEU A C 1
ATOM 812 O O . LEU A 1 104 ? -2.699 -10.367 -1.145 1 98.94 104 LEU A O 1
ATOM 816 N N . ILE A 1 105 ? -3.09 -8.719 0.299 1 98.94 105 ILE A N 1
ATOM 817 C CA . ILE A 1 105 ? -3.268 -9.648 1.409 1 98.94 105 ILE A CA 1
ATOM 818 C C . ILE A 1 105 ? -4.742 -9.711 1.798 1 98.94 105 ILE A C 1
ATOM 820 O O . ILE A 1 105 ? -5.27 -8.781 2.416 1 98.94 105 ILE A O 1
ATOM 824 N N . PRO A 1 106 ? -5.41 -10.781 1.447 1 98.88 106 PRO A N 1
ATOM 825 C CA . PRO A 1 106 ? -6.801 -10.922 1.879 1 98.88 106 PRO A CA 1
ATOM 826 C C . PRO A 1 106 ? -6.941 -11.016 3.396 1 98.88 106 PRO A C 1
ATOM 828 O O . PRO A 1 106 ? -6.102 -11.625 4.062 1 98.88 106 PRO A O 1
ATOM 831 N N . ARG A 1 107 ? -8.039 -10.477 3.861 1 98.81 107 ARG A N 1
ATOM 832 C CA . ARG A 1 107 ? -8.328 -10.539 5.293 1 98.81 107 ARG A CA 1
ATOM 833 C C . ARG A 1 107 ? -9.656 -11.227 5.559 1 98.81 107 ARG A C 1
ATOM 835 O O . ARG A 1 107 ? -10.625 -11.016 4.824 1 98.81 107 ARG A O 1
ATOM 842 N N . TYR A 1 108 ? -9.625 -12.016 6.547 1 98.5 108 TYR A N 1
ATOM 843 C CA . TYR A 1 108 ? -10.797 -12.727 7.047 1 98.5 108 TYR A CA 1
ATOM 844 C C . TYR A 1 108 ? -11.125 -12.305 8.477 1 98.5 108 TYR A C 1
ATOM 846 O O . TYR A 1 108 ? -10.219 -12.07 9.281 1 98.5 108 TYR A O 1
ATOM 854 N N . LYS A 1 109 ? -12.438 -12.141 8.719 1 97.75 109 LYS A N 1
ATOM 855 C CA . LYS A 1 109 ? -12.82 -11.789 10.086 1 97.75 109 LYS A CA 1
ATOM 856 C C . LYS A 1 109 ? -12.156 -12.719 11.102 1 97.75 109 LYS A C 1
ATOM 858 O O . LYS A 1 109 ? -12.227 -13.945 10.961 1 97.75 109 LYS A O 1
ATOM 863 N N . ASN A 1 110 ? -11.445 -12.18 12.031 1 95.5 110 ASN A N 1
ATOM 864 C CA . ASN A 1 110 ? -10.797 -12.875 13.133 1 95.5 110 ASN A CA 1
ATOM 865 C C . ASN A 1 110 ? -9.617 -13.711 12.656 1 95.5 110 ASN A C 1
ATOM 867 O O . ASN A 1 110 ? -9.305 -14.75 13.242 1 95.5 110 ASN A O 1
ATOM 871 N N . ASP A 1 111 ? -9.031 -13.312 11.516 1 96.75 111 ASP A N 1
ATOM 872 C CA . ASP A 1 111 ? -7.828 -14.031 11.094 1 96.75 111 ASP A CA 1
ATOM 873 C C . ASP A 1 111 ? -6.633 -13.656 11.969 1 96.75 111 ASP A C 1
ATOM 875 O O . ASP A 1 111 ? -6.773 -12.898 12.93 1 96.75 111 ASP A O 1
ATOM 879 N N . ASN A 1 112 ? -5.5 -14.273 11.695 1 94.38 112 ASN A N 1
ATOM 880 C CA . ASN A 1 112 ? -4.301 -14.062 12.5 1 94.38 112 ASN A CA 1
ATOM 881 C C . ASN A 1 112 ? -3.156 -13.508 11.656 1 94.38 112 ASN A C 1
ATOM 883 O O . ASN A 1 112 ? -1.998 -13.875 11.852 1 94.38 112 ASN A O 1
ATOM 887 N N . VAL A 1 113 ? -3.459 -12.703 10.664 1 96.75 113 VAL A N 1
ATOM 888 C CA . VAL A 1 113 ? -2.441 -12.156 9.773 1 96.75 113 VAL A CA 1
ATOM 889 C C . VAL A 1 113 ? -1.44 -11.328 10.578 1 96.75 113 VAL A C 1
ATOM 891 O O . VAL A 1 113 ? -0.229 -11.438 10.375 1 96.75 113 VAL A O 1
ATOM 894 N N . GLY A 1 114 ? -1.951 -10.508 11.539 1 90.94 114 GLY A N 1
ATOM 895 C CA . GLY A 1 114 ? -1.071 -9.773 12.43 1 90.94 114 GLY A CA 1
ATOM 896 C C . GLY A 1 114 ? -0.505 -8.516 11.805 1 90.94 114 GLY A C 1
ATOM 897 O O . GLY A 1 114 ? 0.499 -7.977 12.281 1 90.94 114 GLY A O 1
ATOM 898 N N . LEU A 1 115 ? -1.096 -8.07 10.727 1 93.88 115 LEU A N 1
ATOM 899 C CA . LEU A 1 115 ? -0.625 -6.844 10.102 1 93.88 115 LEU A CA 1
ATOM 900 C C . LEU A 1 115 ? -1.092 -5.621 10.883 1 93.88 115 LEU A C 1
ATOM 902 O O . LEU A 1 115 ? -2.291 -5.449 11.117 1 93.88 115 LEU A O 1
ATOM 906 N N . GLY A 1 116 ? -0.224 -4.848 11.438 1 93.44 116 GLY A N 1
ATOM 907 C CA . GLY A 1 116 ? -0.433 -3.637 12.219 1 93.44 116 GLY A CA 1
ATOM 908 C C . GLY A 1 116 ? 0.859 -2.928 12.578 1 93.44 116 GLY A C 1
ATOM 909 O O . GLY A 1 116 ? 1.919 -3.246 12.031 1 93.44 116 GLY A O 1
ATOM 910 N N . TRP A 1 117 ? 0.716 -1.841 13.258 1 96.12 117 TRP A N 1
ATOM 911 C CA . TRP A 1 117 ? 1.874 -1.085 13.727 1 96.12 117 TRP A CA 1
ATOM 912 C C . TRP A 1 117 ? 1.6 -0.447 15.078 1 96.12 117 TRP A C 1
ATOM 914 O O . TRP A 1 117 ? 0.449 -0.377 15.516 1 96.12 117 TRP A O 1
ATOM 924 N N . HIS A 1 118 ? 2.645 -0.091 15.719 1 93.94 118 HIS A N 1
ATOM 925 C CA . HIS A 1 118 ? 2.533 0.618 16.984 1 93.94 118 HIS A CA 1
ATOM 926 C C . HIS A 1 118 ? 2.146 2.078 16.766 1 93.94 118 HIS A C 1
ATOM 928 O O . HIS A 1 118 ? 2.838 2.809 16.062 1 93.94 118 HIS A O 1
ATOM 934 N N . MET A 1 119 ? 1.055 2.465 17.453 1 94.44 119 MET A N 1
ATOM 935 C CA . MET A 1 119 ? 0.583 3.84 17.328 1 94.44 119 MET A CA 1
ATOM 936 C C . MET A 1 119 ? 1.271 4.75 18.328 1 94.44 119 MET A C 1
ATOM 938 O O . MET A 1 119 ? 1.34 4.43 19.516 1 94.44 119 MET A O 1
ATOM 942 N N . GLY A 1 120 ? 1.768 5.84 17.781 1 96.69 120 GLY A N 1
ATOM 943 C CA . GLY A 1 120 ? 2.326 6.879 18.625 1 96.69 120 GLY A CA 1
ATOM 944 C C . GLY A 1 120 ? 1.472 8.133 18.688 1 96.69 120 GLY A C 1
ATOM 945 O O . GLY A 1 120 ? 0.252 8.062 18.516 1 96.69 120 GLY A O 1
ATOM 946 N N . GLU A 1 121 ? 2.18 9.25 19.062 1 97.06 121 GLU A N 1
ATOM 947 C CA . GLU A 1 121 ? 1.539 10.562 19.094 1 97.06 121 GLU A CA 1
ATOM 948 C C . GLU A 1 121 ? 2.369 11.602 18.344 1 97.06 121 GLU A C 1
ATOM 950 O O . GLU A 1 121 ? 3.592 11.656 18.516 1 97.06 121 GLU A O 1
ATOM 955 N N . LEU A 1 122 ? 1.733 12.32 17.531 1 98 122 LEU A N 1
ATOM 956 C CA . LEU A 1 122 ? 2.416 13.43 16.859 1 98 122 LEU A CA 1
ATOM 957 C C . LEU A 1 122 ? 2.65 14.586 17.828 1 98 122 LEU A C 1
ATOM 959 O O . LEU A 1 122 ? 1.707 15.281 18.219 1 98 122 LEU A O 1
ATOM 963 N N . THR A 1 123 ? 3.857 14.812 18.188 1 97.81 123 THR A N 1
ATOM 964 C CA . THR A 1 123 ? 4.16 15.922 19.094 1 97.81 123 THR A CA 1
ATOM 965 C C . THR A 1 123 ? 4.227 17.234 18.312 1 97.81 123 THR A C 1
ATOM 967 O O . THR A 1 123 ? 4.504 17.25 17.109 1 97.81 123 THR A O 1
ATOM 970 N N . GLU A 1 124 ? 3.957 18.297 19 1 97.75 124 GLU A N 1
ATOM 971 C CA . GLU A 1 124 ? 4.094 19.625 18.391 1 97.75 124 GLU A CA 1
ATOM 972 C C . GLU A 1 124 ? 5.52 19.859 17.906 1 97.75 124 GLU A C 1
ATOM 974 O O . GLU A 1 124 ? 5.727 20.516 16.875 1 97.75 124 GLU A O 1
ATOM 979 N N . GLU A 1 125 ? 6.461 19.375 18.656 1 97.75 125 GLU A N 1
ATOM 980 C CA . GLU A 1 125 ? 7.867 19.5 18.281 1 97.75 125 GLU A CA 1
ATOM 981 C C . GLU A 1 125 ? 8.148 18.812 16.953 1 97.75 125 GLU A C 1
ATOM 983 O O . GLU A 1 125 ? 8.773 19.391 16.062 1 97.75 125 GLU A O 1
ATOM 988 N N . ASP A 1 126 ? 7.723 17.531 16.828 1 97.5 126 ASP A N 1
ATOM 989 C CA . ASP A 1 126 ? 7.926 16.797 15.586 1 97.5 126 ASP A CA 1
ATOM 990 C C . ASP A 1 126 ? 7.219 17.469 14.422 1 97.5 126 ASP A C 1
ATOM 992 O O . ASP A 1 126 ? 7.781 17.578 13.328 1 97.5 126 ASP A O 1
ATOM 996 N N . LYS A 1 127 ? 5.988 17.859 14.672 1 98.06 127 LYS A N 1
ATOM 997 C CA . LYS A 1 127 ? 5.199 18.547 13.664 1 98.06 127 LYS A CA 1
ATOM 998 C C . LYS A 1 127 ? 5.938 19.781 13.141 1 98.06 127 LYS A C 1
ATOM 1000 O O . LYS A 1 127 ? 6.125 19.938 11.93 1 98.06 127 LYS A O 1
ATOM 1005 N N . LYS A 1 128 ? 6.383 20.625 14.008 1 97.81 128 LYS A N 1
ATOM 1006 C CA . LYS A 1 128 ? 7.062 21.859 13.648 1 97.81 128 LYS A CA 1
ATOM 1007 C C . LYS A 1 128 ? 8.375 21.578 12.914 1 97.81 128 LYS A C 1
ATOM 1009 O O . LYS A 1 128 ? 8.695 22.219 11.922 1 97.81 128 LYS A O 1
ATOM 1014 N N . GLU A 1 129 ? 9.086 20.672 13.43 1 98 129 GLU A N 1
ATOM 1015 C CA . GLU A 1 129 ? 10.375 20.328 12.836 1 98 129 GLU A CA 1
ATOM 1016 C C . GLU A 1 129 ? 10.203 19.859 11.391 1 98 129 GLU A C 1
ATOM 1018 O O . GLU A 1 129 ? 10.922 20.328 10.5 1 98 129 GLU A O 1
ATOM 1023 N N . ILE A 1 130 ? 9.266 18.938 11.188 1 98.12 130 ILE A N 1
ATOM 1024 C CA . ILE A 1 130 ? 9.055 18.359 9.859 1 98.12 130 ILE A CA 1
ATOM 1025 C C . ILE A 1 130 ? 8.562 19.453 8.906 1 98.12 130 ILE A C 1
ATOM 1027 O O . ILE A 1 130 ? 9.07 19.578 7.785 1 98.12 130 ILE A O 1
ATOM 1031 N N . LEU A 1 131 ? 7.621 20.25 9.352 1 97.62 131 LEU A N 1
ATOM 1032 C CA . LEU A 1 131 ? 7.055 21.281 8.5 1 97.62 131 LEU A CA 1
ATOM 1033 C C . LEU A 1 131 ? 8.102 22.344 8.156 1 97.62 131 LEU A C 1
ATOM 1035 O O . LEU A 1 131 ? 8.117 22.875 7.047 1 97.62 131 LEU A O 1
ATOM 1039 N N . GLU A 1 132 ? 8.969 22.641 9.109 1 97.44 132 GLU A N 1
ATOM 1040 C CA . GLU A 1 132 ? 10.031 23.609 8.883 1 97.44 132 GLU A CA 1
ATOM 1041 C C . GLU A 1 132 ? 11.047 23.094 7.871 1 97.44 132 GLU A C 1
ATOM 1043 O O . GLU A 1 132 ? 11.539 23.859 7.027 1 97.44 132 GLU A O 1
ATOM 1048 N N . LYS A 1 133 ? 11.359 21.828 7.949 1 97.06 133 LYS A N 1
ATOM 1049 C CA . LYS A 1 133 ? 12.344 21.25 7.051 1 97.06 133 LYS A CA 1
ATOM 1050 C C . LYS A 1 133 ? 11.789 21.109 5.633 1 97.06 133 LYS A C 1
ATOM 1052 O O . LYS A 1 133 ? 12.555 21.031 4.668 1 97.06 133 LYS A O 1
ATOM 1057 N N . LEU A 1 134 ? 10.539 21 5.578 1 94.44 134 LEU A N 1
ATOM 1058 C CA . LEU A 1 134 ? 9.898 20.828 4.277 1 94.44 134 LEU A CA 1
ATOM 1059 C C . LEU A 1 134 ? 9.875 22.156 3.52 1 94.44 134 LEU A C 1
ATOM 1061 O O . LEU A 1 134 ? 9.711 22.172 2.297 1 94.44 134 LEU A O 1
ATOM 1065 N N . LYS A 1 135 ? 10.047 23.312 4.176 1 87.12 135 LYS A N 1
ATOM 1066 C CA . LYS A 1 135 ? 10.102 24.625 3.541 1 87.12 135 LYS A CA 1
ATOM 1067 C C . LYS A 1 135 ? 11.414 24.812 2.781 1 87.12 135 LYS A C 1
ATOM 1069 O O . LYS A 1 135 ? 12.445 24.25 3.162 1 87.12 135 LYS A O 1
ATOM 1074 N N . MET B 1 1 ? -17.594 12.977 -4.684 1 85.19 1 MET B N 1
ATOM 1075 C CA . MET B 1 1 ? -18.438 13.82 -3.844 1 85.19 1 MET B CA 1
ATOM 1076 C C . MET B 1 1 ? -17.922 13.828 -2.404 1 85.19 1 MET B C 1
ATOM 1078 O O . MET B 1 1 ? -17.25 12.898 -1.972 1 85.19 1 MET B O 1
ATOM 1082 N N . ARG B 1 2 ? -18.188 14.914 -1.713 1 90.31 2 ARG B N 1
ATOM 1083 C CA . ARG B 1 2 ? -17.797 15.039 -0.314 1 90.31 2 ARG B CA 1
ATOM 1084 C C . ARG B 1 2 ? -18.844 14.453 0.612 1 90.31 2 ARG B C 1
ATOM 1086 O O . ARG B 1 2 ? -20.031 14.391 0.253 1 90.31 2 ARG B O 1
ATOM 1093 N N . ASP B 1 3 ? -18.422 13.945 1.767 1 93.56 3 ASP B N 1
ATOM 1094 C CA . ASP B 1 3 ? -19.281 13.461 2.84 1 93.56 3 ASP B CA 1
ATOM 1095 C C . ASP B 1 3 ? -19.109 14.297 4.105 1 93.56 3 ASP B C 1
ATOM 1097 O O . ASP B 1 3 ? -18.078 14.242 4.758 1 93.56 3 ASP B O 1
ATOM 1101 N N . ASP B 1 4 ? -20.109 14.945 4.523 1 92.62 4 ASP B N 1
ATOM 1102 C CA . ASP B 1 4 ? -20.047 15.906 5.613 1 92.62 4 ASP B CA 1
ATOM 1103 C C . ASP B 1 4 ? -19.797 15.219 6.953 1 92.62 4 ASP B C 1
ATOM 1105 O O . ASP B 1 4 ? -19.422 15.859 7.934 1 92.62 4 ASP B O 1
ATOM 1109 N N . ASN B 1 5 ? -20.031 13.953 7.035 1 95.38 5 ASN B N 1
ATOM 1110 C CA . ASN B 1 5 ? -19.859 13.211 8.281 1 95.38 5 ASN B CA 1
ATOM 1111 C C . ASN B 1 5 ? -18.516 12.484 8.312 1 95.38 5 ASN B C 1
ATOM 1113 O O . ASN B 1 5 ? -18.234 11.734 9.242 1 95.38 5 ASN B O 1
ATOM 1117 N N . CYS B 1 6 ? -17.766 12.727 7.359 1 97 6 CYS B N 1
ATOM 1118 C CA . CYS B 1 6 ? -16.469 12.07 7.25 1 97 6 CYS B CA 1
ATOM 1119 C C . CYS B 1 6 ? -15.344 13.008 7.676 1 97 6 CYS B C 1
ATOM 1121 O O . CYS B 1 6 ? -15.102 14.023 7.027 1 97 6 CYS B O 1
ATOM 1123 N N . ILE B 1 7 ? -14.641 12.656 8.719 1 97.06 7 ILE B N 1
ATOM 1124 C CA . ILE B 1 7 ? -13.594 13.5 9.289 1 97.06 7 ILE B CA 1
ATOM 1125 C C . ILE B 1 7 ? -12.484 13.703 8.258 1 97.06 7 ILE B C 1
ATOM 1127 O O . ILE B 1 7 ? -11.898 14.781 8.18 1 97.06 7 ILE B O 1
ATOM 1131 N N . PHE B 1 8 ? -12.219 12.68 7.441 1 98.19 8 PHE B N 1
ATOM 1132 C CA . PHE B 1 8 ? -11.148 12.797 6.453 1 98.19 8 PHE B CA 1
ATOM 1133 C C . PHE B 1 8 ? -11.586 13.672 5.281 1 98.19 8 PHE B C 1
ATOM 1135 O O . PHE B 1 8 ? -10.773 14.359 4.676 1 98.19 8 PHE B O 1
ATOM 1142 N N . CYS B 1 9 ? -12.867 13.688 4.973 1 98.19 9 CYS B N 1
ATOM 1143 C CA . CYS B 1 9 ? -13.352 14.68 4.012 1 98.19 9 CYS B CA 1
ATOM 1144 C C . CYS B 1 9 ? -13.125 16.094 4.523 1 98.19 9 CYS B C 1
ATOM 1146 O O . CYS B 1 9 ? -12.688 16.969 3.773 1 98.19 9 CYS B O 1
ATOM 1148 N N . LYS B 1 10 ? -13.414 16.266 5.812 1 98.12 10 LYS B N 1
ATOM 1149 C CA . LYS B 1 10 ? -13.273 17.594 6.406 1 98.12 10 LYS B CA 1
ATOM 1150 C C . LYS B 1 10 ? -11.805 18.016 6.434 1 98.12 10 LYS B C 1
ATOM 1152 O O . LYS B 1 10 ? -11.492 19.172 6.141 1 98.12 10 LYS B O 1
ATOM 1157 N N . ILE B 1 11 ? -10.914 17.141 6.734 1 98.06 11 ILE B N 1
ATOM 1158 C CA . ILE B 1 11 ? -9.484 17.453 6.777 1 98.06 11 ILE B CA 1
ATOM 1159 C C . ILE B 1 11 ? -8.969 17.688 5.363 1 98.06 11 ILE B C 1
ATOM 1161 O O . ILE B 1 11 ? -8.297 18.703 5.105 1 98.06 11 ILE B O 1
ATOM 1165 N N . ALA B 1 12 ? -9.32 16.797 4.418 1 98.06 12 ALA B N 1
ATOM 1166 C CA . ALA B 1 12 ? -8.836 16.875 3.043 1 98.06 12 ALA B CA 1
ATOM 1167 C C . ALA B 1 12 ? -9.266 18.172 2.369 1 98.06 12 ALA B C 1
ATOM 1169 O O . ALA B 1 12 ? -8.547 18.703 1.531 1 98.06 12 ALA B O 1
ATOM 1170 N N . ASN B 1 13 ? -10.391 18.688 2.787 1 97.38 13 ASN B N 1
ATOM 1171 C CA . ASN B 1 13 ? -10.945 19.875 2.137 1 97.38 13 ASN B CA 1
ATOM 1172 C C . ASN B 1 13 ? -10.695 21.125 2.959 1 97.38 13 ASN B C 1
ATOM 1174 O O . ASN B 1 13 ? -11.227 22.203 2.645 1 97.38 13 ASN B O 1
ATOM 1178 N N . GLY B 1 14 ? -9.984 21.047 4.062 1 96.5 14 GLY B N 1
ATOM 1179 C CA . GLY B 1 14 ? -9.508 22.203 4.801 1 96.5 14 GLY B CA 1
ATOM 1180 C C . GLY B 1 14 ? -10.523 22.734 5.785 1 96.5 14 GLY B C 1
ATOM 1181 O O . GLY B 1 14 ? -10.406 23.875 6.25 1 96.5 14 GLY B O 1
ATOM 1182 N N . GLU B 1 15 ? -11.5 21.969 6.039 1 96.75 15 GLU B N 1
ATOM 1183 C CA . GLU B 1 15 ? -12.508 22.391 7.012 1 96.75 15 GLU B CA 1
ATOM 1184 C C . GLU B 1 15 ? -11.992 22.234 8.438 1 96.75 15 GLU B C 1
ATOM 1186 O O . GLU B 1 15 ? -12.43 22.938 9.344 1 96.75 15 GLU B O 1
ATOM 1191 N N . ILE B 1 16 ? -11.109 21.281 8.703 1 96.69 16 ILE B N 1
ATOM 1192 C CA . ILE B 1 16 ? -10.438 21.031 9.969 1 96.69 16 ILE B CA 1
ATOM 1193 C C . ILE B 1 16 ? -8.93 21.188 9.789 1 96.69 16 ILE B C 1
ATOM 1195 O O . ILE B 1 16 ? -8.367 20.75 8.781 1 96.69 16 ILE B O 1
ATOM 1199 N N . PRO B 1 17 ? -8.281 21.812 10.766 1 96.06 17 PRO B N 1
ATOM 1200 C CA . PRO B 1 17 ? -6.832 21.984 10.648 1 96.06 17 PRO B CA 1
ATOM 1201 C C . PRO B 1 17 ? -6.086 20.641 10.633 1 96.06 17 PRO B C 1
ATOM 1203 O O . PRO B 1 17 ? -6.512 19.688 11.273 1 96.06 17 PRO B O 1
ATOM 1206 N N . SER B 1 18 ? -4.969 20.625 9.93 1 96.69 18 SER B N 1
ATOM 1207 C CA . SER B 1 18 ? -4.09 19.453 9.852 1 96.69 18 SER B CA 1
ATOM 1208 C C . SER B 1 18 ? -2.645 19.875 9.602 1 96.69 18 SER B C 1
ATOM 1210 O O . SER B 1 18 ? -2.383 21 9.148 1 96.69 18 SER B O 1
ATOM 1212 N N . ALA B 1 19 ? -1.714 19.047 10.031 1 97.88 19 ALA B N 1
ATOM 1213 C CA . ALA B 1 19 ? -0.318 19.219 9.641 1 97.88 19 ALA B CA 1
ATOM 1214 C C . ALA B 1 19 ? -0.103 18.812 8.188 1 97.88 19 ALA B C 1
ATOM 1216 O O . ALA B 1 19 ? 0.343 17.688 7.914 1 97.88 19 ALA B O 1
ATOM 1217 N N . THR B 1 20 ? -0.326 19.781 7.301 1 98.44 20 THR B N 1
ATOM 1218 C CA . THR B 1 20 ? -0.37 19.5 5.871 1 98.44 20 THR B CA 1
ATOM 1219 C C . THR B 1 20 ? 1.028 19.562 5.266 1 98.44 20 THR B C 1
ATOM 1221 O O . THR B 1 20 ? 1.738 20.547 5.43 1 98.44 20 THR B O 1
ATOM 1224 N N . LEU B 1 21 ? 1.347 18.531 4.574 1 98.75 21 LEU B N 1
ATOM 1225 C CA . LEU B 1 21 ? 2.645 18.438 3.912 1 98.75 21 LEU B CA 1
ATOM 1226 C C . LEU B 1 21 ? 2.539 18.875 2.453 1 98.75 21 LEU B C 1
ATOM 1228 O O . LEU B 1 21 ? 3.518 19.344 1.868 1 98.75 21 LEU B O 1
ATOM 1232 N N . TYR B 1 22 ? 1.479 18.609 1.85 1 98.75 22 TYR B N 1
ATOM 1233 C CA . TYR B 1 22 ? 1.245 18.828 0.427 1 98.75 22 TYR B CA 1
ATOM 1234 C C . TYR B 1 22 ? -0.243 18.984 0.136 1 98.75 22 TYR B C 1
ATOM 1236 O O . TYR B 1 22 ? -1.078 18.359 0.791 1 98.75 22 TYR B O 1
ATOM 1244 N N . GLU B 1 23 ? -0.527 19.828 -0.822 1 98.56 23 GLU B N 1
ATOM 1245 C CA . GLU B 1 23 ? -1.914 19.984 -1.248 1 98.56 23 GLU B CA 1
ATOM 1246 C C . GLU B 1 23 ? -1.999 20.359 -2.727 1 98.56 23 GLU B C 1
ATOM 1248 O O . GLU B 1 23 ? -1.191 21.141 -3.221 1 98.56 23 GLU B O 1
ATOM 1253 N N . ASP B 1 24 ? -2.898 19.766 -3.422 1 98.44 24 ASP B N 1
ATOM 1254 C CA . ASP B 1 24 ? -3.256 20.203 -4.77 1 98.44 24 ASP B CA 1
ATOM 1255 C C . ASP B 1 24 ? -4.766 20.125 -4.984 1 98.44 24 ASP B C 1
ATOM 1257 O O . ASP B 1 24 ? -5.535 20.172 -4.023 1 98.44 24 ASP B O 1
ATOM 1261 N N . GLU B 1 25 ? -5.211 20.094 -6.176 1 97.94 25 GLU B N 1
ATOM 1262 C CA . GLU B 1 25 ? -6.641 20.172 -6.465 1 97.94 25 GLU B CA 1
ATOM 1263 C C . GLU B 1 25 ? -7.355 18.891 -6.051 1 97.94 25 GLU B C 1
ATOM 1265 O O . GLU B 1 25 ? -8.555 18.906 -5.77 1 97.94 25 GLU B O 1
ATOM 1270 N N . GLU B 1 26 ? -6.609 17.828 -5.875 1 98.56 26 GLU B N 1
ATOM 1271 C CA . GLU B 1 26 ? -7.277 16.531 -5.719 1 98.56 26 GLU B CA 1
ATOM 1272 C C . GLU B 1 26 ? -6.922 15.891 -4.387 1 98.56 26 GLU B C 1
ATOM 1274 O O . GLU B 1 26 ? -7.645 15.016 -3.902 1 98.56 26 GLU B O 1
ATOM 1279 N N . PHE B 1 27 ? -5.758 16.344 -3.812 1 98.88 27 PHE B N 1
ATOM 1280 C CA . PHE B 1 27 ? -5.273 15.609 -2.645 1 98.88 27 PHE B CA 1
ATOM 1281 C C . PHE B 1 27 ? -4.773 16.578 -1.575 1 98.88 27 PHE B C 1
ATOM 1283 O O . PHE B 1 27 ? -4.387 17.703 -1.882 1 98.88 27 PHE B O 1
ATOM 1290 N N . ARG B 1 28 ? -4.848 16.125 -0.356 1 98.88 28 ARG B N 1
ATOM 1291 C CA . ARG B 1 28 ? -4.078 16.656 0.761 1 98.88 28 ARG B CA 1
ATOM 1292 C C . ARG B 1 28 ? -3.258 15.57 1.438 1 98.88 28 ARG B C 1
ATOM 1294 O O . ARG B 1 28 ? -3.738 14.445 1.617 1 98.88 28 ARG B O 1
ATOM 1301 N N . VAL B 1 29 ? -2.041 15.852 1.688 1 98.94 29 VAL B N 1
ATOM 1302 C CA . VAL B 1 29 ? -1.175 14.953 2.445 1 98.94 29 VAL B CA 1
ATOM 1303 C C . VAL B 1 29 ? -0.913 15.539 3.832 1 98.94 29 VAL B C 1
ATOM 1305 O O . VAL B 1 29 ? -0.443 16.672 3.957 1 98.94 29 VAL B O 1
ATOM 1308 N N . ILE B 1 30 ? -1.186 14.75 4.836 1 98.88 30 ILE B N 1
ATOM 1309 C CA . ILE B 1 30 ? -1.09 15.273 6.191 1 98.88 30 ILE B CA 1
ATOM 1310 C C . ILE B 1 30 ? -0.261 14.32 7.055 1 98.88 30 ILE B C 1
ATOM 1312 O O . ILE B 1 30 ? -0.18 13.125 6.77 1 98.88 30 ILE B O 1
ATOM 1316 N N . LEU B 1 31 ? 0.352 14.859 8.094 1 98.81 31 LEU B N 1
ATOM 1317 C CA . LEU B 1 31 ? 0.944 14 9.109 1 98.81 31 LEU B CA 1
ATOM 1318 C C . LEU B 1 31 ? -0.138 13.289 9.922 1 98.81 31 LEU B C 1
ATOM 1320 O O . LEU B 1 31 ? -1.143 13.898 10.289 1 98.81 31 LEU B O 1
ATOM 1324 N N . ASP B 1 32 ? 0.033 12.047 10.125 1 98.62 32 ASP B N 1
ATOM 1325 C CA . ASP B 1 32 ? -0.896 11.289 10.953 1 98.62 32 ASP B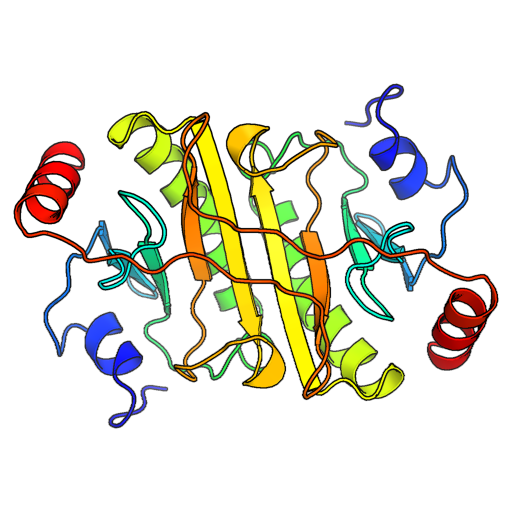 CA 1
ATOM 1326 C C . ASP B 1 32 ? -0.782 11.695 12.422 1 98.62 32 ASP B C 1
ATOM 1328 O O . ASP B 1 32 ? 0.323 11.883 12.938 1 98.62 32 ASP B O 1
ATOM 1332 N N . LEU B 1 33 ? -1.868 11.812 13.078 1 97.31 33 LEU B N 1
ATOM 1333 C CA . LEU B 1 33 ? -1.875 12.203 14.484 1 97.31 33 LEU B CA 1
ATOM 1334 C C . LEU B 1 33 ? -1.389 11.062 15.367 1 97.31 33 LEU B C 1
ATOM 1336 O O . LEU B 1 33 ? -0.886 11.297 16.469 1 97.31 33 LEU B O 1
ATOM 1340 N N . GLY B 1 34 ? -1.624 9.805 14.992 1 97.12 34 GLY B N 1
ATOM 1341 C CA . GLY B 1 34 ? -1.124 8.609 15.648 1 97.12 34 GLY B CA 1
ATOM 1342 C C . GLY B 1 34 ? -0.086 7.871 14.828 1 97.12 34 GLY B C 1
ATOM 1343 O O . GLY B 1 34 ? -0.314 6.734 14.406 1 97.12 34 GLY B O 1
ATOM 1344 N N . PRO B 1 35 ? 1.009 8.484 14.68 1 98.38 35 PRO B N 1
ATOM 1345 C CA . PRO B 1 35 ? 2.002 7.969 13.734 1 98.38 35 PRO B CA 1
ATOM 1346 C C . PRO B 1 35 ? 2.637 6.66 14.203 1 98.38 35 PRO B C 1
ATOM 1348 O O . PRO B 1 35 ? 2.871 6.48 15.406 1 98.38 35 PRO B O 1
ATOM 1351 N N . ALA B 1 36 ? 2.887 5.785 13.234 1 98.38 36 ALA B N 1
ATOM 1352 C CA . ALA B 1 36 ? 3.67 4.578 13.492 1 98.38 36 ALA B CA 1
ATOM 1353 C C . ALA B 1 36 ? 5.141 4.918 13.727 1 98.38 36 ALA B C 1
ATOM 1355 O O . ALA B 1 36 ? 5.836 4.219 14.469 1 98.38 36 ALA B O 1
ATOM 1356 N N . SER B 1 37 ? 5.648 5.914 13.086 1 98.44 37 SER B N 1
ATOM 1357 C CA . SER B 1 37 ? 7.004 6.449 13.18 1 98.44 37 SER B CA 1
ATOM 1358 C C . SER B 1 37 ? 7.039 7.934 12.836 1 98.44 37 SER B C 1
ATOM 1360 O O . SER B 1 37 ? 6.059 8.477 12.32 1 98.44 37 SER B O 1
ATOM 1362 N N . LYS B 1 38 ? 8.156 8.594 13.18 1 97.88 38 LYS B N 1
ATOM 1363 C CA . LYS B 1 38 ? 8.297 10.016 12.875 1 97.88 38 LYS B CA 1
ATOM 1364 C C . LYS B 1 38 ? 8.133 10.289 11.383 1 97.88 38 LYS B C 1
ATOM 1366 O O . LYS B 1 38 ? 8.844 9.711 10.562 1 97.88 38 LYS B O 1
ATOM 1371 N N . GLY B 1 39 ? 7.148 11.117 11.008 1 98.5 39 GLY B N 1
ATOM 1372 C CA . GLY B 1 39 ? 6.941 11.492 9.617 1 98.5 39 GLY B CA 1
ATOM 1373 C C . GLY B 1 39 ? 5.84 10.703 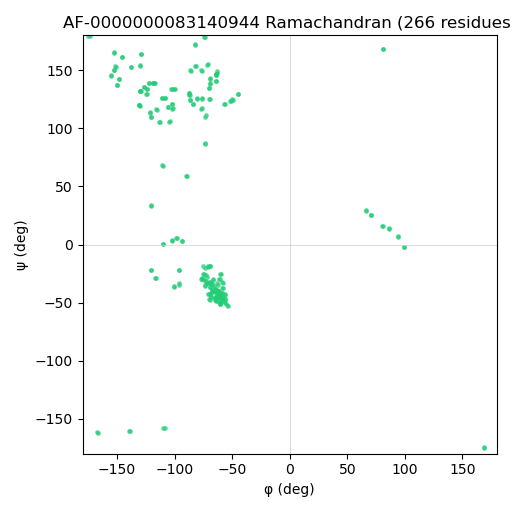8.938 1 98.5 39 GLY B C 1
ATOM 1374 O O . GLY B 1 39 ? 5.512 10.953 7.777 1 98.5 39 GLY B O 1
ATOM 1375 N N . HIS B 1 40 ? 5.188 9.703 9.672 1 98.88 40 HIS B N 1
ATOM 1376 C CA . HIS B 1 40 ? 4.051 8.969 9.125 1 98.88 40 HIS B CA 1
ATOM 1377 C C . HIS B 1 40 ? 2.986 9.914 8.594 1 98.88 40 HIS B C 1
ATOM 1379 O O . HIS B 1 40 ? 2.508 10.789 9.312 1 98.88 40 HIS B O 1
ATOM 1385 N N . ALA B 1 41 ? 2.654 9.742 7.336 1 98.94 41 ALA B N 1
ATOM 1386 C CA . ALA B 1 41 ? 1.724 10.656 6.672 1 98.94 41 ALA B CA 1
ATOM 1387 C C . ALA B 1 41 ? 0.608 9.883 5.973 1 98.94 41 ALA B C 1
ATOM 1389 O O . ALA B 1 41 ? 0.7 8.664 5.805 1 98.94 41 ALA B O 1
ATOM 1390 N N . LEU B 1 42 ? -0.45 10.594 5.637 1 98.94 42 LEU B N 1
ATOM 1391 C CA . LEU B 1 42 ? -1.608 10.055 4.93 1 98.94 42 LEU B CA 1
ATOM 1392 C C . LEU B 1 42 ? -1.878 10.844 3.652 1 98.94 42 LEU B C 1
ATOM 1394 O O . LEU B 1 42 ? -1.899 12.078 3.672 1 98.94 42 LEU B O 1
ATOM 1398 N N . ILE B 1 43 ? -2.027 10.172 2.562 1 98.94 43 ILE B N 1
ATOM 1399 C CA . ILE B 1 43 ? -2.588 10.789 1.365 1 98.94 43 ILE B CA 1
ATOM 1400 C C . ILE B 1 43 ? -4.113 10.688 1.401 1 98.94 43 ILE B C 1
ATOM 1402 O O . ILE B 1 43 ? -4.668 9.594 1.455 1 98.94 43 ILE B O 1
ATOM 1406 N N . LEU B 1 44 ? -4.762 11.797 1.294 1 98.88 44 LEU B N 1
ATOM 1407 C CA . LEU B 1 44 ? -6.219 11.891 1.343 1 98.88 44 LEU B CA 1
ATOM 1408 C C . LEU B 1 44 ? -6.77 12.508 0.063 1 98.88 44 LEU B C 1
ATOM 1410 O O . LEU B 1 44 ? -6.52 13.688 -0.216 1 98.88 44 LEU B O 1
ATOM 1414 N N . PRO B 1 45 ? -7.512 11.734 -0.731 1 98.88 45 PRO B N 1
ATOM 1415 C CA . PRO B 1 45 ? -8.258 12.422 -1.786 1 98.88 45 PRO B CA 1
ATOM 1416 C C . PRO B 1 45 ? -9.32 13.375 -1.234 1 98.88 45 PRO B C 1
ATOM 1418 O O . PRO B 1 45 ? -9.953 13.078 -0.217 1 98.88 45 PRO B O 1
ATOM 1421 N N . LYS B 1 46 ? -9.539 14.445 -1.893 1 98.5 46 LYS B N 1
ATOM 1422 C CA . LYS B 1 46 ? -10.516 15.43 -1.445 1 98.5 46 LYS B CA 1
ATOM 1423 C C . LYS B 1 46 ? -11.938 14.93 -1.666 1 98.5 46 LYS B C 1
ATOM 1425 O O . LYS B 1 46 ? -12.852 15.273 -0.905 1 98.5 46 LYS B O 1
ATOM 1430 N N . ASN B 1 47 ? -12.133 14.195 -2.779 1 98.44 47 ASN B N 1
ATOM 1431 C CA . ASN B 1 47 ? -13.406 13.5 -2.951 1 98.44 47 ASN B CA 1
ATOM 1432 C C . ASN B 1 47 ? -13.484 12.242 -2.086 1 98.44 47 ASN B C 1
ATOM 1434 O O . ASN B 1 47 ? -12.461 11.602 -1.823 1 98.44 47 ASN B O 1
ATOM 1438 N N . HIS B 1 48 ? -14.695 11.883 -1.66 1 98.62 48 HIS B N 1
ATOM 1439 C CA . HIS B 1 48 ? -14.898 10.742 -0.775 1 98.62 48 HIS B CA 1
ATOM 1440 C C . HIS B 1 48 ? -14.984 9.438 -1.563 1 98.62 48 HIS B C 1
ATOM 1442 O O . HIS B 1 48 ? -15.828 9.305 -2.451 1 98.62 48 HIS B O 1
ATOM 1448 N N . TYR B 1 49 ? -14.141 8.578 -1.28 1 98.62 49 TYR B N 1
ATOM 1449 C CA . TYR B 1 49 ? -14.188 7.172 -1.674 1 98.62 49 TYR B CA 1
ATOM 1450 C C . TYR B 1 49 ? -14.047 6.262 -0.461 1 98.62 49 TYR B C 1
ATOM 1452 O O . TYR B 1 49 ? -13.227 6.516 0.423 1 98.62 49 TYR B O 1
ATOM 1460 N N . ARG B 1 50 ? -14.836 5.273 -0.374 1 98.31 50 ARG B N 1
ATOM 1461 C CA . ARG B 1 50 ? -14.805 4.406 0.8 1 98.31 50 ARG B CA 1
ATOM 1462 C C . ARG B 1 50 ? -13.438 3.752 0.958 1 98.31 50 ARG B C 1
ATOM 1464 O O . ARG B 1 50 ? -12.883 3.707 2.061 1 98.31 50 ARG B O 1
ATOM 1471 N N . ASN B 1 51 ? -12.945 3.154 -0.087 1 98.69 51 ASN B N 1
ATOM 1472 C CA . ASN B 1 51 ? -11.641 2.49 -0.122 1 98.69 51 ASN B CA 1
ATOM 1473 C C . ASN B 1 51 ? -11.219 2.172 -1.552 1 98.69 51 ASN B C 1
ATOM 1475 O O . ASN B 1 51 ? -11.672 2.812 -2.498 1 98.69 51 ASN B O 1
ATOM 1479 N N . LEU B 1 52 ? -10.258 1.269 -1.791 1 98.94 52 LEU B N 1
ATOM 1480 C CA . LEU B 1 52 ? -9.695 0.99 -3.109 1 98.94 52 LEU B CA 1
ATOM 1481 C C . LEU B 1 52 ? -10.742 0.357 -4.023 1 98.94 52 LEU B C 1
ATOM 1483 O O . LEU B 1 52 ? -10.711 0.559 -5.238 1 98.94 52 LEU B O 1
ATOM 1487 N N . TYR B 1 53 ? -11.727 -0.407 -3.49 1 98.75 53 TYR B N 1
ATOM 1488 C CA . TYR B 1 53 ? -12.82 -0.98 -4.273 1 98.75 53 TYR B CA 1
ATOM 1489 C C . TYR B 1 53 ? -13.609 0.11 -4.988 1 98.75 53 TYR B C 1
ATOM 1491 O O . TYR B 1 53 ? -14.086 -0.093 -6.109 1 98.75 53 TYR B O 1
ATOM 1499 N N . ASP B 1 54 ? -13.695 1.226 -4.379 1 98.25 54 ASP B N 1
ATOM 1500 C CA . ASP B 1 54 ? -14.664 2.256 -4.742 1 98.25 54 ASP B CA 1
ATOM 1501 C C . ASP B 1 54 ? -14.016 3.354 -5.578 1 98.25 54 ASP B C 1
ATOM 1503 O O . ASP B 1 54 ? -14.656 3.947 -6.445 1 98.25 54 ASP B O 1
ATOM 1507 N N . ILE B 1 55 ? -12.734 3.695 -5.273 1 98.69 55 ILE B N 1
ATOM 1508 C CA . ILE B 1 55 ? -12.055 4.84 -5.867 1 98.69 55 ILE B CA 1
ATOM 1509 C C . ILE B 1 55 ? -11.898 4.625 -7.371 1 98.69 55 ILE B C 1
ATOM 1511 O O . ILE B 1 55 ? -11.688 3.496 -7.824 1 98.69 55 ILE B O 1
ATOM 1515 N N . ASP B 1 56 ? -12.07 5.68 -8.203 1 98.44 56 ASP B N 1
ATOM 1516 C CA . ASP B 1 56 ? -11.883 5.52 -9.641 1 98.44 56 ASP B CA 1
ATOM 1517 C C . ASP B 1 56 ? -10.398 5.344 -9.977 1 98.44 56 ASP B C 1
ATOM 1519 O O . ASP B 1 56 ? -9.531 5.824 -9.25 1 98.44 56 ASP B O 1
ATOM 1523 N N . GLU B 1 57 ? -10.148 4.723 -11.055 1 98.56 57 GLU B N 1
ATOM 1524 C CA . GLU B 1 57 ? -8.789 4.34 -11.43 1 98.56 57 GLU B CA 1
ATOM 1525 C C . GLU B 1 57 ? -7.91 5.57 -11.641 1 98.56 57 GLU B C 1
ATOM 1527 O O . GLU B 1 57 ? -6.715 5.543 -11.336 1 98.56 57 GLU B O 1
ATOM 1532 N N . ALA B 1 58 ? -8.461 6.609 -12.227 1 98.69 58 ALA B N 1
ATOM 1533 C CA . ALA B 1 58 ? -7.688 7.824 -12.461 1 98.69 58 ALA B CA 1
ATOM 1534 C C . ALA B 1 58 ? -7.16 8.398 -11.148 1 98.69 58 ALA B C 1
ATOM 1536 O O . ALA B 1 58 ? -5.992 8.773 -11.055 1 98.69 58 ALA B O 1
ATOM 1537 N N . THR B 1 59 ? -8.008 8.492 -10.125 1 98.81 59 THR B N 1
ATOM 1538 C CA . THR B 1 59 ? -7.621 9.031 -8.828 1 98.81 59 THR B CA 1
ATOM 1539 C C . THR B 1 59 ? -6.645 8.102 -8.117 1 98.81 59 THR B C 1
ATOM 1541 O O . THR B 1 59 ? -5.672 8.555 -7.512 1 98.81 59 THR B O 1
ATOM 1544 N N . ALA B 1 60 ? -6.926 6.777 -8.203 1 98.88 60 ALA B N 1
ATOM 1545 C CA . ALA B 1 60 ? -6.008 5.805 -7.617 1 98.88 60 ALA B CA 1
ATOM 1546 C C . ALA B 1 60 ? -4.617 5.922 -8.227 1 98.88 60 ALA B C 1
ATOM 1548 O O . ALA B 1 60 ? -3.611 5.867 -7.516 1 98.88 60 ALA B O 1
ATOM 1549 N N . SER B 1 61 ? -4.586 6.105 -9.531 1 98.94 61 SER B N 1
ATOM 1550 C CA . SER B 1 61 ? -3.33 6.27 -10.258 1 98.94 61 SER B CA 1
ATOM 1551 C C . SER B 1 61 ? -2.559 7.484 -9.766 1 98.94 61 SER B C 1
ATOM 1553 O O . SER B 1 61 ? -1.351 7.406 -9.531 1 98.94 61 SER B O 1
ATOM 1555 N N . LYS B 1 62 ? -3.252 8.547 -9.594 1 98.94 62 LYS B N 1
ATOM 1556 C CA . LYS B 1 62 ? -2.613 9.773 -9.133 1 98.94 62 LYS B CA 1
ATOM 1557 C C . LYS B 1 62 ? -2.123 9.625 -7.695 1 98.94 62 LYS B C 1
ATOM 1559 O O . LYS B 1 62 ? -1.1 10.203 -7.32 1 98.94 62 LYS B O 1
ATOM 1564 N N . ALA B 1 63 ? -2.854 8.875 -6.895 1 98.94 63 ALA B N 1
ATOM 1565 C CA . ALA B 1 63 ? -2.486 8.688 -5.492 1 98.94 63 ALA B CA 1
ATOM 1566 C C . ALA B 1 63 ? -1.14 7.977 -5.367 1 98.94 63 ALA B C 1
ATOM 1568 O O . ALA B 1 63 ? -0.289 8.383 -4.574 1 98.94 63 ALA B O 1
ATOM 1569 N N . ILE B 1 64 ? -0.926 6.906 -6.125 1 98.94 64 ILE B N 1
ATOM 1570 C CA . ILE B 1 64 ? 0.319 6.152 -6.008 1 98.94 64 ILE B CA 1
ATOM 1571 C C . ILE B 1 64 ? 1.478 6.984 -6.555 1 98.94 64 ILE B C 1
ATOM 1573 O O . ILE B 1 64 ? 2.6 6.902 -6.051 1 98.94 64 ILE B O 1
ATOM 1577 N N . CYS B 1 65 ? 1.23 7.75 -7.617 1 98.94 65 CYS B N 1
ATOM 1578 C CA . CYS B 1 65 ? 2.264 8.648 -8.125 1 98.94 65 CYS B CA 1
ATOM 1579 C C . CYS B 1 65 ? 2.619 9.711 -7.098 1 98.94 65 CYS B C 1
ATOM 1581 O O . CYS B 1 65 ? 3.789 10.062 -6.945 1 98.94 65 CYS B O 1
ATOM 1583 N N . LEU B 1 66 ? 1.599 10.219 -6.418 1 98.94 66 LEU B N 1
ATOM 1584 C CA . LEU B 1 66 ? 1.841 11.172 -5.344 1 98.94 66 LEU B CA 1
ATOM 1585 C C . LEU B 1 66 ? 2.621 10.531 -4.203 1 98.94 66 LEU B C 1
ATOM 1587 O O . LEU B 1 66 ? 3.498 11.156 -3.609 1 98.94 66 LEU B O 1
ATOM 1591 N N . ALA B 1 67 ? 2.309 9.289 -3.885 1 98.94 67 ALA B N 1
ATOM 1592 C CA . ALA B 1 67 ? 3.076 8.562 -2.877 1 98.94 67 ALA B CA 1
ATOM 1593 C C . ALA B 1 67 ? 4.559 8.516 -3.24 1 98.94 67 ALA B C 1
ATOM 1595 O O . ALA B 1 67 ? 5.418 8.797 -2.402 1 98.94 67 ALA B O 1
ATOM 1596 N N . LYS B 1 68 ? 4.812 8.18 -4.473 1 98.94 68 LYS B N 1
ATOM 1597 C CA . LYS B 1 68 ? 6.191 8.156 -4.949 1 98.94 68 LYS B CA 1
ATOM 1598 C C . LYS B 1 68 ? 6.879 9.5 -4.742 1 98.94 68 LYS B C 1
ATOM 1600 O O . LYS B 1 68 ? 7.988 9.562 -4.211 1 98.94 68 LYS B O 1
ATOM 1605 N N . LYS B 1 69 ? 6.188 10.531 -5.188 1 98.81 69 LYS B N 1
ATOM 1606 C CA . LYS B 1 69 ? 6.73 11.883 -5.055 1 98.81 69 LYS B CA 1
ATOM 1607 C C . LYS B 1 69 ? 7 12.227 -3.59 1 98.81 69 LYS B C 1
ATOM 1609 O O . LYS B 1 69 ? 8.07 12.734 -3.254 1 98.81 69 LYS B O 1
ATOM 1614 N N . MET B 1 70 ? 6.074 11.93 -2.738 1 98.88 70 MET B N 1
ATOM 1615 C CA . MET B 1 70 ? 6.152 12.305 -1.33 1 98.88 70 MET B CA 1
ATOM 1616 C C . MET B 1 70 ? 7.262 11.531 -0.622 1 98.88 70 MET B C 1
ATOM 1618 O O . MET B 1 70 ? 8.047 12.109 0.129 1 98.88 70 MET B O 1
ATOM 1622 N N . ILE B 1 71 ? 7.332 10.195 -0.881 1 98.88 71 ILE B N 1
ATOM 1623 C CA . ILE B 1 71 ? 8.328 9.43 -0.139 1 98.88 71 ILE B CA 1
ATOM 1624 C C . ILE B 1 71 ? 9.727 9.812 -0.611 1 98.88 71 ILE B C 1
ATOM 1626 O O . ILE B 1 71 ? 10.68 9.797 0.175 1 98.88 71 ILE B O 1
ATOM 1630 N N . THR B 1 72 ? 9.883 10.156 -1.867 1 98.75 72 THR B N 1
ATOM 1631 C CA . THR B 1 72 ? 11.172 10.602 -2.383 1 98.75 72 THR B CA 1
ATOM 1632 C C . THR B 1 72 ? 11.609 11.898 -1.701 1 98.75 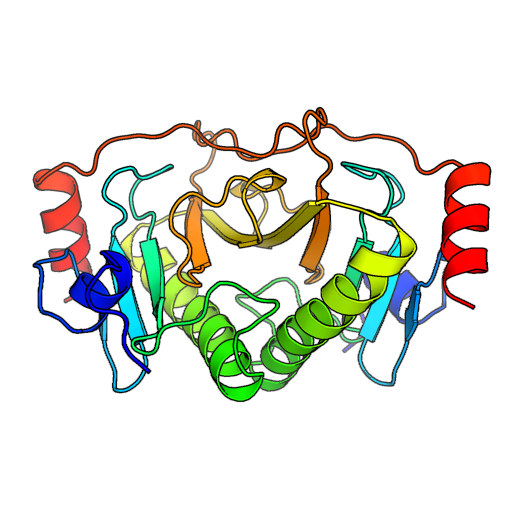72 THR B C 1
ATOM 1634 O O . THR B 1 72 ? 12.734 12 -1.219 1 98.75 72 THR B O 1
ATOM 1637 N N . LYS B 1 73 ? 10.711 12.836 -1.653 1 98.5 73 LYS B N 1
ATOM 1638 C CA . LYS B 1 73 ? 10.992 14.125 -1.03 1 98.5 73 LYS B CA 1
ATOM 1639 C C . LYS B 1 73 ? 11.234 13.969 0.469 1 98.5 73 LYS B C 1
ATOM 1641 O O . LYS B 1 73 ? 12.203 14.508 1.008 1 98.5 73 LYS B O 1
ATOM 1646 N N . MET B 1 74 ? 10.406 13.258 1.144 1 98.62 74 MET B N 1
ATOM 1647 C CA . MET B 1 74 ? 10.406 13.188 2.602 1 98.62 74 MET B CA 1
ATOM 1648 C C . MET B 1 74 ? 11.562 12.328 3.105 1 98.62 74 MET B C 1
ATOM 1650 O O . MET B 1 74 ? 12 12.477 4.25 1 98.62 74 MET B O 1
ATOM 1654 N N . THR B 1 75 ? 12.039 11.391 2.271 1 98.81 75 THR B N 1
ATOM 1655 C CA . THR B 1 75 ? 13.203 10.602 2.662 1 98.81 75 THR B CA 1
ATOM 1656 C C . THR B 1 75 ? 14.383 11.5 3.002 1 98.81 75 THR B C 1
ATOM 1658 O O . THR B 1 75 ? 15.055 11.297 4.016 1 98.81 75 THR B O 1
ATOM 1661 N N . ASP B 1 76 ? 14.586 12.484 2.195 1 97.5 76 ASP B N 1
ATOM 1662 C CA . ASP B 1 76 ? 15.68 13.43 2.441 1 97.5 76 ASP B CA 1
ATOM 1663 C C . ASP B 1 76 ? 15.383 14.305 3.654 1 97.5 76 ASP B C 1
ATOM 1665 O O . ASP B 1 76 ? 16.266 14.57 4.465 1 97.5 76 ASP B O 1
ATOM 1669 N N . VAL B 1 77 ? 14.203 14.758 3.754 1 97.94 77 VAL B N 1
ATOM 1670 C CA . VAL B 1 77 ? 13.781 15.664 4.82 1 97.94 77 VAL B CA 1
ATOM 1671 C C . VAL B 1 77 ? 13.938 14.969 6.172 1 97.94 77 VAL B C 1
ATOM 1673 O O . VAL B 1 77 ? 14.391 15.586 7.141 1 97.94 77 VAL B O 1
ATOM 1676 N N . LEU B 1 78 ? 13.625 13.719 6.258 1 98.5 78 LEU B N 1
ATOM 1677 C CA . LEU B 1 78 ? 13.562 12.992 7.523 1 98.5 78 LEU B CA 1
ATOM 1678 C C . LEU B 1 78 ? 14.859 12.234 7.781 1 98.5 78 LEU B C 1
ATOM 1680 O O . LEU B 1 78 ? 15.148 11.867 8.922 1 98.5 78 LEU B O 1
ATOM 1684 N N . GLY B 1 79 ? 15.633 11.961 6.699 1 98.44 79 GLY B N 1
ATOM 1685 C CA . GLY B 1 79 ? 16.781 11.078 6.824 1 98.44 79 GLY B CA 1
ATOM 1686 C C . GLY B 1 79 ? 16.406 9.641 7.141 1 98.44 79 GLY B C 1
ATOM 1687 O O . GLY B 1 79 ? 17.125 8.961 7.879 1 98.44 79 GLY B O 1
ATOM 1688 N N . CYS B 1 80 ? 15.258 9.227 6.699 1 98.75 80 CYS B N 1
ATOM 1689 C CA . CYS B 1 80 ? 14.812 7.867 6.98 1 98.75 80 CYS B CA 1
ATOM 1690 C C . CYS B 1 80 ? 15.422 6.879 5.992 1 98.75 80 CYS B C 1
ATOM 1692 O O . CYS B 1 80 ? 16 7.281 4.984 1 98.75 80 CYS B O 1
ATOM 1694 N N . ASP B 1 81 ? 15.234 5.547 6.242 1 98.88 81 ASP B N 1
ATOM 1695 C CA . ASP B 1 81 ? 15.984 4.508 5.539 1 98.88 81 ASP B CA 1
ATOM 1696 C C . ASP B 1 81 ? 15.078 3.734 4.582 1 98.88 81 ASP B C 1
ATOM 1698 O O . ASP B 1 81 ? 15.531 2.809 3.902 1 98.88 81 ASP B O 1
ATOM 1702 N N . GLY B 1 82 ? 13.789 4.105 4.52 1 98.75 82 GLY B N 1
ATOM 1703 C CA . GLY B 1 82 ? 12.812 3.441 3.674 1 98.75 82 GLY B CA 1
ATOM 1704 C C . GLY B 1 82 ? 11.383 3.848 3.982 1 98.75 82 GLY B C 1
ATOM 1705 O O . GLY B 1 82 ? 11.148 4.762 4.773 1 98.75 82 GLY B O 1
ATOM 1706 N N . TYR B 1 83 ? 10.43 3.189 3.312 1 98.94 83 TYR B N 1
ATOM 1707 C CA . TYR B 1 83 ? 9.016 3.498 3.512 1 98.94 83 TYR B CA 1
ATOM 1708 C C . TYR B 1 83 ? 8.156 2.254 3.328 1 98.94 83 TYR B C 1
ATOM 1710 O O . TYR B 1 83 ? 8.422 1.428 2.453 1 98.94 83 TYR B O 1
ATOM 1718 N N . ASN B 1 84 ? 7.172 2.154 4.102 1 98.94 84 ASN B N 1
ATOM 1719 C CA . ASN B 1 84 ? 6.027 1.316 3.76 1 98.94 84 ASN B CA 1
ATOM 1720 C C . ASN B 1 84 ? 4.875 2.143 3.199 1 98.94 84 ASN B C 1
ATOM 1722 O O . ASN B 1 84 ? 4.551 3.207 3.73 1 98.94 84 ASN B O 1
ATOM 1726 N N . ILE B 1 85 ? 4.281 1.708 2.131 1 98.94 85 ILE B N 1
ATOM 1727 C CA . ILE B 1 85 ? 2.99 2.186 1.648 1 98.94 85 ILE B CA 1
ATOM 1728 C C . ILE B 1 85 ? 1.901 1.176 2.002 1 98.94 85 ILE B C 1
ATOM 1730 O O . ILE B 1 85 ? 1.983 0.005 1.622 1 98.94 85 ILE B O 1
ATOM 1734 N N . VAL B 1 86 ? 0.878 1.594 2.764 1 98.94 86 VAL B N 1
ATOM 1735 C CA . VAL B 1 86 ? -0.165 0.674 3.205 1 98.94 86 VAL B CA 1
ATOM 1736 C C . VAL B 1 86 ? -1.539 1.267 2.9 1 98.94 86 VAL B C 1
ATOM 1738 O O . VAL B 1 86 ? -1.786 2.445 3.164 1 98.94 86 VAL B O 1
ATOM 1741 N N . GLN B 1 87 ? -2.369 0.544 2.344 1 98.94 87 GLN B N 1
ATOM 1742 C CA . GLN B 1 87 ? -3.76 0.888 2.07 1 98.94 87 GLN B CA 1
ATOM 1743 C C . GLN B 1 87 ? -4.699 -0.223 2.531 1 98.94 87 GLN B C 1
ATOM 1745 O O . GLN B 1 87 ? -4.586 -1.365 2.082 1 98.94 87 GLN B O 1
ATOM 1750 N N . ASN B 1 88 ? -5.59 0.09 3.434 1 98.81 88 ASN B N 1
ATOM 1751 C CA . ASN B 1 88 ? -6.48 -0.867 4.078 1 98.81 88 ASN B CA 1
ATOM 1752 C C . ASN B 1 88 ? -7.891 -0.8 3.496 1 98.81 88 ASN B C 1
ATOM 1754 O O . ASN B 1 88 ? -8.445 0.287 3.322 1 98.81 88 ASN B O 1
ATOM 1758 N N . ASN B 1 89 ? -8.461 -1.937 3.197 1 98.88 89 ASN B N 1
ATOM 1759 C CA . ASN B 1 89 ? -9.812 -2.023 2.65 1 98.88 89 ASN B CA 1
ATOM 1760 C C . ASN B 1 89 ? -10.734 -2.838 3.555 1 98.88 89 ASN B C 1
ATOM 1762 O O . ASN B 1 89 ? -10.602 -4.059 3.646 1 98.88 89 ASN B O 1
ATOM 1766 N N . GLU B 1 90 ? -11.703 -2.158 4.211 1 98.75 90 GLU B N 1
ATOM 1767 C CA . GLU B 1 90 ? -12.734 -2.73 5.07 1 98.75 90 GLU B CA 1
ATOM 1768 C C . GLU B 1 90 ? -12.195 -3.01 6.473 1 98.75 90 GLU B C 1
ATOM 1770 O O . GLU B 1 90 ? -10.977 -2.98 6.688 1 98.75 90 GLU B O 1
ATOM 1775 N N . GLU B 1 91 ? -13.078 -3.293 7.391 1 98.31 91 GLU B N 1
ATOM 1776 C CA . GLU B 1 91 ? -12.797 -3.383 8.82 1 98.31 91 GLU B CA 1
ATOM 1777 C C . GLU B 1 91 ? -11.828 -4.523 9.125 1 98.31 91 GLU B C 1
ATOM 1779 O O . GLU B 1 91 ? -10.93 -4.375 9.945 1 98.31 91 GLU B O 1
ATOM 1784 N N . ALA B 1 92 ? -11.984 -5.66 8.492 1 98.44 92 ALA B N 1
ATOM 1785 C CA . ALA B 1 92 ? -11.141 -6.824 8.75 1 98.44 92 ALA B CA 1
ATOM 1786 C C . ALA B 1 92 ? -9.672 -6.512 8.461 1 98.44 92 ALA B C 1
ATOM 1788 O O . ALA B 1 92 ? -8.773 -7.121 9.047 1 98.44 92 ALA B O 1
ATOM 1789 N N . ALA B 1 93 ? -9.438 -5.543 7.594 1 98.38 93 ALA B N 1
ATOM 1790 C CA . ALA B 1 93 ? -8.086 -5.168 7.203 1 98.38 93 ALA B CA 1
ATOM 1791 C C . ALA B 1 93 ? -7.559 -4.023 8.062 1 98.38 93 ALA B C 1
ATOM 1793 O O . ALA B 1 93 ? -6.48 -3.482 7.801 1 98.38 93 ALA B O 1
ATOM 1794 N N . GLY B 1 94 ? -8.375 -3.619 9.039 1 97.31 94 GLY B N 1
ATOM 1795 C CA . GLY B 1 94 ? -7.922 -2.582 9.953 1 97.31 94 GLY B CA 1
ATOM 1796 C C . GLY B 1 94 ? -8.352 -1.188 9.539 1 97.31 94 GLY B C 1
ATOM 1797 O O . GLY B 1 94 ? -7.898 -0.196 10.109 1 97.31 94 GLY B O 1
ATOM 1798 N N . GLN B 1 95 ? -9.148 -1.085 8.539 1 97.94 95 GLN B N 1
ATOM 1799 C CA . GLN B 1 95 ? -9.68 0.227 8.18 1 97.94 95 GLN B CA 1
ATOM 1800 C C . GLN B 1 95 ? -10.672 0.723 9.227 1 97.94 95 GLN B C 1
ATOM 1802 O O . GLN B 1 95 ? -11.664 0.05 9.516 1 97.94 95 GLN B O 1
ATOM 1807 N N . THR B 1 96 ? -10.383 1.952 9.742 1 97.38 96 THR B N 1
ATOM 1808 C CA . THR B 1 96 ? -11.234 2.49 10.797 1 97.38 96 THR B CA 1
ATOM 1809 C C . THR B 1 96 ? -11.93 3.766 10.328 1 97.38 96 THR B C 1
ATOM 1811 O O . THR B 1 96 ? -12.922 4.195 10.922 1 97.38 96 THR B O 1
ATOM 1814 N N . VAL B 1 97 ? -11.336 4.504 9.445 1 98.12 97 VAL B N 1
ATOM 1815 C CA . VAL B 1 97 ? -11.969 5.617 8.75 1 98.12 97 VAL B CA 1
ATOM 1816 C C . VAL B 1 97 ? -12.281 5.211 7.309 1 98.12 97 VAL B C 1
ATOM 1818 O O . VAL B 1 97 ? -11.383 4.844 6.551 1 98.12 97 VAL B O 1
ATOM 1821 N N . PHE B 1 98 ? -13.555 5.227 6.98 1 98.38 98 PHE B N 1
ATOM 1822 C CA . PHE B 1 98 ? -13.977 4.699 5.691 1 98.38 98 PHE B CA 1
ATOM 1823 C C . PHE B 1 98 ? -13.961 5.793 4.629 1 98.38 98 PHE B C 1
ATOM 1825 O O . PHE B 1 98 ? -15 6.113 4.047 1 98.38 98 PHE B O 1
ATOM 1832 N N . HIS B 1 99 ? -12.891 6.344 4.438 1 98.81 99 HIS B N 1
ATOM 1833 C CA . HIS B 1 99 ? -12.383 7.238 3.398 1 98.81 99 HIS B CA 1
ATOM 1834 C C . HIS B 1 99 ? -11.039 6.754 2.865 1 98.81 99 HIS B C 1
ATOM 1836 O O . HIS B 1 99 ? -10.078 6.613 3.625 1 98.81 99 HIS B O 1
ATOM 1842 N N . PHE B 1 100 ? -11.055 6.48 1.563 1 98.88 100 PHE B N 1
ATOM 1843 C CA . PHE B 1 100 ? -9.789 6.012 1.008 1 98.88 100 PHE B CA 1
ATOM 1844 C C . PHE B 1 100 ? -8.633 6.859 1.512 1 98.88 100 PHE B C 1
ATOM 1846 O O . PHE B 1 100 ? -8.703 8.086 1.497 1 98.88 100 PHE B O 1
ATOM 1853 N N . HIS B 1 101 ? -7.605 6.238 2.01 1 98.94 101 HIS B N 1
ATOM 1854 C CA . HIS B 1 101 ? -6.344 6.902 2.305 1 98.94 101 HIS B CA 1
ATOM 1855 C C . HIS B 1 101 ? -5.176 5.926 2.229 1 98.94 101 HIS B C 1
ATOM 1857 O O . HIS B 1 101 ? -5.336 4.734 2.502 1 98.94 101 HIS B O 1
ATOM 1863 N N . MET B 1 102 ? -4.012 6.438 1.876 1 98.88 102 MET B N 1
ATOM 1864 C CA . MET B 1 102 ? -2.771 5.664 1.818 1 98.88 102 MET B CA 1
ATOM 1865 C C . MET B 1 102 ? -1.812 6.094 2.922 1 98.88 102 MET B C 1
ATOM 1867 O O . MET B 1 102 ? -1.533 7.285 3.08 1 98.88 102 MET B O 1
ATOM 1871 N N . HIS B 1 103 ? -1.374 5.125 3.684 1 98.94 103 HIS B N 1
ATOM 1872 C CA . HIS B 1 103 ? -0.353 5.375 4.695 1 98.94 103 HIS B CA 1
ATOM 1873 C C . HIS B 1 103 ? 1.04 5.41 4.074 1 98.94 103 HIS B C 1
ATOM 1875 O O . HIS B 1 103 ? 1.425 4.492 3.35 1 98.94 103 HIS B O 1
ATOM 1881 N N . LEU B 1 104 ? 1.741 6.457 4.301 1 98.94 104 LEU B N 1
ATOM 1882 C CA . LEU B 1 104 ? 3.176 6.562 4.059 1 98.94 104 LEU B CA 1
ATOM 1883 C C . LEU B 1 104 ? 3.955 6.488 5.367 1 98.94 104 LEU B C 1
ATOM 1885 O O . LEU B 1 104 ? 4.008 7.465 6.117 1 98.94 104 LEU B O 1
ATOM 1889 N N . ILE B 1 105 ? 4.586 5.379 5.598 1 98.94 105 ILE B N 1
ATOM 1890 C CA . ILE B 1 105 ? 5.207 5.16 6.902 1 98.94 105 ILE B CA 1
ATOM 1891 C C . ILE B 1 105 ? 6.727 5.113 6.746 1 98.94 105 ILE B C 1
ATOM 1893 O O . ILE B 1 105 ? 7.277 4.129 6.254 1 98.94 105 ILE B O 1
ATOM 1897 N N . PRO B 1 106 ? 7.402 6.152 7.156 1 98.88 106 PRO B N 1
ATOM 1898 C CA . PRO B 1 106 ? 8.867 6.113 7.117 1 98.88 106 PRO B CA 1
ATOM 1899 C C . PRO B 1 106 ? 9.453 5.047 8.039 1 98.88 106 PRO B C 1
ATOM 1901 O O . PRO B 1 106 ? 8.938 4.824 9.141 1 98.88 106 PRO B O 1
ATOM 1904 N N . ARG B 1 107 ? 10.555 4.5 7.59 1 98.81 107 ARG B N 1
ATOM 1905 C CA . ARG B 1 107 ? 11.242 3.5 8.398 1 98.81 107 ARG B CA 1
ATOM 1906 C C . ARG B 1 107 ? 12.68 3.922 8.688 1 98.81 107 ARG B C 1
ATOM 1908 O O . ARG B 1 107 ? 13.359 4.469 7.812 1 98.81 107 ARG B O 1
ATOM 1915 N N . TYR B 1 108 ? 13.047 3.672 9.875 1 98.5 108 TYR B N 1
ATOM 1916 C CA . TYR B 1 108 ? 14.406 3.908 10.359 1 98.5 108 TYR B CA 1
ATOM 1917 C C . TYR B 1 108 ? 15.062 2.604 10.789 1 98.5 108 TYR B C 1
ATOM 1919 O O . TYR B 1 108 ? 14.406 1.721 11.344 1 98.5 108 TYR B O 1
ATOM 1927 N N . LYS B 1 109 ? 16.359 2.496 10.43 1 97.81 109 LYS B N 1
ATOM 1928 C CA . LYS B 1 109 ? 17.062 1.29 10.852 1 97.81 109 LYS B CA 1
ATOM 1929 C C . LYS B 1 109 ? 16.859 1.03 12.344 1 97.81 109 LYS B C 1
ATOM 1931 O O . LYS B 1 109 ? 17.062 1.924 13.172 1 97.81 109 LYS B O 1
ATOM 1936 N N . ASN B 1 110 ? 16.391 -0.12 12.688 1 95.56 110 ASN B N 1
ATOM 1937 C CA . ASN B 1 110 ? 16.203 -0.597 14.055 1 95.56 110 ASN B CA 1
ATOM 1938 C C . ASN B 1 110 ? 15.055 0.139 14.75 1 95.56 110 ASN B C 1
ATOM 1940 O O . ASN B 1 110 ? 15.078 0.324 15.969 1 95.56 110 ASN B O 1
ATOM 1944 N N . ASP B 1 111 ? 14.117 0.655 13.953 1 96.75 111 ASP B N 1
ATOM 1945 C CA . ASP B 1 111 ? 12.953 1.265 14.594 1 96.75 111 ASP B CA 1
ATOM 1946 C C . ASP B 1 111 ? 12.016 0.201 15.164 1 96.75 111 ASP B C 1
ATOM 1948 O O . ASP B 1 111 ? 12.336 -0.99 15.133 1 96.75 111 ASP B O 1
ATOM 1952 N N . ASN B 1 112 ? 10.953 0.661 15.789 1 94.31 112 ASN B N 1
ATOM 1953 C CA . ASN B 1 112 ? 10.016 -0.245 16.453 1 94.31 112 ASN B CA 1
ATOM 1954 C C . ASN B 1 112 ? 8.617 -0.113 15.867 1 94.31 112 ASN B C 1
ATOM 1956 O O . ASN B 1 112 ? 7.625 -0.171 16.609 1 94.31 112 ASN B O 1
ATOM 1960 N N . VAL B 1 113 ? 8.5 0.15 14.578 1 96.75 113 VAL B N 1
ATOM 1961 C CA . VAL B 1 113 ? 7.203 0.345 13.945 1 96.75 113 VAL B CA 1
ATOM 1962 C C . VAL B 1 113 ? 6.355 -0.918 14.094 1 96.75 113 VAL B C 1
ATOM 1964 O O . VAL B 1 113 ? 5.164 -0.842 14.391 1 96.75 113 VAL B O 1
ATOM 1967 N N . GLY B 1 114 ? 7 -2.111 13.898 1 91.31 114 GLY B N 1
ATOM 1968 C CA . GLY B 1 114 ? 6.309 -3.367 14.133 1 91.31 114 GLY B CA 1
ATOM 1969 C C . GLY B 1 114 ? 5.422 -3.779 12.969 1 91.31 114 GLY B C 1
ATOM 1970 O O . GLY B 1 114 ? 4.523 -4.609 13.133 1 91.31 114 GLY B O 1
ATOM 1971 N N . LEU B 1 115 ? 5.617 -3.184 11.828 1 93.94 115 LEU B N 1
ATOM 1972 C CA . LEU B 1 115 ? 4.824 -3.572 10.664 1 93.94 115 LEU B CA 1
ATOM 1973 C C . LEU B 1 115 ? 5.324 -4.887 10.086 1 93.94 115 LEU B C 1
ATOM 1975 O O . LEU B 1 115 ? 6.504 -5.02 9.75 1 93.94 115 LEU B O 1
ATOM 1979 N N . GLY B 1 116 ? 4.551 -5.91 10.07 1 93.5 116 GLY B N 1
ATOM 1980 C CA . GLY B 1 116 ? 4.809 -7.25 9.562 1 93.5 116 GLY B CA 1
ATOM 1981 C C . GLY B 1 116 ? 3.59 -8.156 9.625 1 93.5 116 GLY B C 1
ATOM 1982 O O . GLY B 1 116 ? 2.477 -7.688 9.867 1 93.5 116 GLY B O 1
ATOM 1983 N N . TRP B 1 117 ? 3.777 -9.352 9.164 1 96.25 117 TRP B N 1
ATOM 1984 C CA . TRP B 1 117 ? 2.709 -10.344 9.195 1 96.25 117 TRP B CA 1
ATOM 1985 C C . TRP B 1 117 ? 3.273 -11.742 9.438 1 96.25 117 TRP B C 1
ATOM 1987 O O . TRP B 1 117 ? 4.484 -11.953 9.32 1 96.25 117 TRP B O 1
ATOM 1997 N N . HIS B 1 118 ? 2.414 -12.586 9.836 1 93.88 118 HIS B N 1
ATOM 1998 C CA . HIS B 1 118 ? 2.787 -13.984 10.016 1 93.88 118 HIS B CA 1
ATO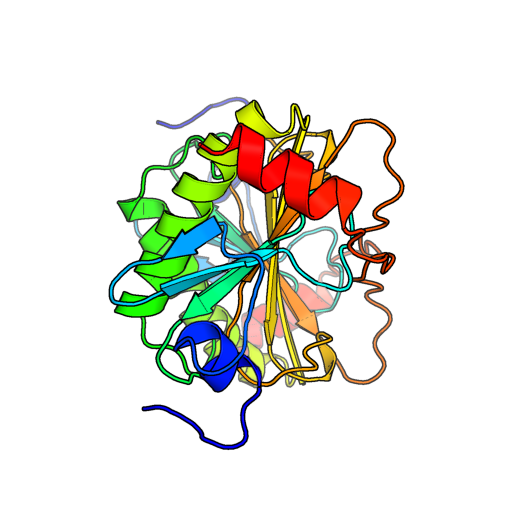M 1999 C C . HIS B 1 118 ? 2.887 -14.703 8.672 1 93.88 118 HIS B C 1
ATOM 2001 O O . HIS B 1 118 ? 1.921 -14.734 7.902 1 93.88 118 HIS B O 1
ATOM 2007 N N . MET B 1 119 ? 4.074 -15.312 8.461 1 94.56 119 MET B N 1
ATOM 2008 C CA . MET B 1 119 ? 4.293 -16.031 7.207 1 94.56 119 MET B CA 1
ATOM 2009 C C . MET B 1 119 ? 3.814 -17.469 7.312 1 94.56 119 MET B C 1
ATOM 2011 O O . MET B 1 119 ? 4.145 -18.172 8.273 1 94.56 119 MET B O 1
ATOM 2015 N N . GLY B 1 120 ? 3.041 -17.828 6.305 1 96.75 120 GLY B N 1
ATOM 2016 C CA . GLY B 1 120 ? 2.619 -19.219 6.184 1 96.75 120 GLY B CA 1
ATOM 2017 C C . GLY B 1 120 ? 3.273 -19.938 5.016 1 96.75 120 GLY B C 1
ATOM 2018 O O . GLY B 1 120 ? 4.387 -19.594 4.613 1 96.75 120 GLY B O 1
ATOM 2019 N N . GLU B 1 121 ? 2.559 -21.047 4.602 1 97.12 121 GLU B N 1
ATOM 2020 C CA . GLU B 1 121 ? 2.996 -21.812 3.445 1 97.12 121 GLU B CA 1
ATOM 2021 C C . GLU B 1 121 ? 1.85 -22.031 2.463 1 97.12 121 GLU B C 1
ATOM 2023 O O . GLU B 1 121 ? 0.733 -22.359 2.865 1 97.12 121 GLU B O 1
ATOM 2028 N N . LEU B 1 122 ? 2.111 -21.781 1.259 1 98.06 122 LEU B N 1
ATOM 2029 C CA . LEU B 1 122 ? 1.12 -22.094 0.232 1 98.06 122 LEU B CA 1
ATOM 2030 C C . LEU B 1 122 ? 1.023 -23.594 -0.004 1 98.06 122 LEU B C 1
ATOM 2032 O O . LEU B 1 122 ? 1.933 -24.188 -0.58 1 98.06 122 LEU B O 1
ATOM 2036 N N . THR B 1 123 ? -0.052 -24.188 0.363 1 97.81 123 THR B N 1
ATOM 2037 C CA . THR B 1 123 ? -0.232 -25.609 0.138 1 97.81 123 THR B CA 1
ATOM 2038 C C . THR B 1 123 ? -0.7 -25.875 -1.29 1 97.81 123 THR B C 1
ATOM 2040 O O . THR B 1 123 ? -1.312 -25.016 -1.921 1 97.81 123 THR B O 1
ATOM 2043 N N . GLU B 1 124 ? -0.39 -27.047 -1.767 1 97.81 124 GLU B N 1
ATOM 2044 C CA . GLU B 1 124 ? -0.878 -27.453 -3.082 1 97.81 124 GLU B CA 1
ATOM 2045 C C . GLU B 1 124 ? -2.402 -27.422 -3.135 1 97.81 124 GLU B C 1
ATOM 2047 O O . GLU B 1 124 ? -2.988 -27.094 -4.168 1 97.81 124 GLU B O 1
ATOM 2052 N N . GLU B 1 125 ? -3.006 -27.812 -2.053 1 97.75 125 GLU B N 1
ATOM 2053 C CA . GLU B 1 125 ? -4.461 -27.797 -1.963 1 97.75 125 GLU B CA 1
ATOM 2054 C C . GLU B 1 125 ? -5.02 -26.391 -2.137 1 97.75 125 GLU B C 1
ATOM 2056 O O . GLU B 1 125 ? -5.945 -26.172 -2.924 1 97.75 125 GLU B O 1
ATOM 2061 N N . ASP B 1 126 ? -4.477 -25.422 -1.366 1 97.56 126 ASP B N 1
ATOM 2062 C CA . ASP B 1 126 ? -4.926 -24.047 -1.478 1 97.56 126 ASP B CA 1
ATOM 2063 C C . ASP B 1 126 ? -4.691 -23.5 -2.885 1 97.56 126 ASP B C 1
ATOM 2065 O O . ASP B 1 126 ? -5.555 -22.828 -3.449 1 97.56 126 ASP B O 1
ATOM 2069 N N . LYS B 1 127 ? -3.502 -23.766 -3.375 1 98.06 127 LYS B N 1
ATOM 2070 C CA . LYS B 1 127 ? -3.145 -23.344 -4.727 1 98.06 127 LYS B CA 1
ATOM 2071 C C . LYS B 1 127 ? -4.164 -23.844 -5.746 1 98.06 127 LYS B C 1
ATOM 2073 O O . LYS B 1 127 ? -4.711 -23.047 -6.52 1 98.06 127 LYS B O 1
ATOM 2078 N N . LYS B 1 128 ? -4.441 -25.109 -5.746 1 97.81 128 LYS B N 1
ATOM 2079 C CA . LYS B 1 128 ? -5.363 -25.719 -6.699 1 97.81 128 LYS B CA 1
ATOM 2080 C C . LYS B 1 128 ? -6.773 -25.156 -6.531 1 97.81 128 LYS B C 1
ATOM 2082 O O . LYS B 1 128 ? -7.453 -24.875 -7.52 1 97.81 128 LYS B O 1
ATOM 2087 N N . GLU B 1 129 ? -7.184 -25.062 -5.352 1 98 129 GLU B N 1
ATOM 2088 C CA . GLU B 1 129 ? -8.531 -24.578 -5.066 1 98 129 GLU B CA 1
ATOM 2089 C C . GLU B 1 129 ? -8.719 -23.156 -5.617 1 98 129 GLU B C 1
ATOM 2091 O O . GLU B 1 129 ? -9.719 -22.875 -6.277 1 98 129 GLU B O 1
ATOM 2096 N N . ILE B 1 130 ? -7.762 -22.281 -5.297 1 98.19 130 ILE B N 1
ATOM 2097 C CA . ILE B 1 130 ? -7.871 -20.875 -5.707 1 98.19 130 ILE B CA 1
ATOM 2098 C C . ILE B 1 130 ? -7.832 -20.781 -7.23 1 98.19 130 ILE B C 1
ATOM 2100 O O . ILE B 1 130 ? -8.648 -20.094 -7.836 1 98.19 130 ILE B O 1
ATOM 2104 N N . LEU B 1 131 ? -6.918 -21.5 -7.848 1 97.69 131 LEU B N 1
ATOM 2105 C CA . LEU B 1 131 ? -6.77 -21.453 -9.297 1 97.69 131 LEU B CA 1
ATOM 2106 C C . LEU B 1 131 ? -8.008 -22.016 -9.992 1 97.69 131 LEU B C 1
ATOM 2108 O O . LEU B 1 131 ? -8.414 -21.516 -11.047 1 97.69 131 LEU B O 1
ATOM 2112 N N . GLU B 1 132 ? -8.586 -23.047 -9.406 1 97.44 132 GLU B N 1
ATOM 2113 C CA . GLU B 1 132 ? -9.797 -23.641 -9.969 1 97.44 132 GLU B CA 1
ATOM 2114 C C . GLU B 1 132 ? -10.984 -22.688 -9.875 1 97.44 132 GLU B C 1
ATOM 2116 O O . GLU B 1 132 ? -11.789 -22.609 -10.805 1 97.44 132 GLU B O 1
ATOM 2121 N N . LYS B 1 133 ? -11.078 -21.984 -8.789 1 97.06 133 LYS B N 1
ATOM 2122 C CA . LYS B 1 133 ? -12.195 -21.062 -8.586 1 97.06 133 LYS B CA 1
ATOM 2123 C C . LYS B 1 133 ? -12.07 -19.844 -9.477 1 97.06 133 LYS B C 1
ATOM 2125 O O . LYS B 1 133 ? -13.055 -19.156 -9.766 1 97.06 133 LYS B O 1
ATOM 2130 N N . LEU B 1 134 ? -10.875 -19.547 -9.781 1 94.56 134 LEU B N 1
ATOM 2131 C CA . LEU B 1 134 ? -10.625 -18.375 -10.617 1 94.56 134 LEU B CA 1
ATOM 2132 C C . LEU B 1 134 ? -11.008 -18.641 -12.062 1 94.56 134 LEU B C 1
ATOM 2134 O O . LEU B 1 134 ? -11.211 -17.703 -12.844 1 94.56 134 LEU B O 1
ATOM 2138 N N . LYS B 1 135 ? -11.117 -19.906 -12.508 1 87.25 135 LYS B N 1
ATOM 2139 C CA . LYS B 1 135 ? -11.539 -20.281 -13.859 1 87.25 135 LYS B CA 1
ATOM 2140 C C . LYS B 1 135 ? -13.031 -20.016 -14.062 1 87.25 135 LYS B C 1
ATOM 2142 O O . LYS B 1 135 ? -13.812 -20.109 -13.117 1 87.25 135 LYS B O 1
#

Organism: NCBI:txid33039

InterPro domains:
  IPR001310 Histidine triad (HIT) protein [PR00332] (7-23)
  IPR001310 Histidine triad (HIT) protein [PR00332] (28-46)
  IPR001310 Histidine triad (HIT) protein [PR00332] (95-105)
  IPR001310 Histidine triad (HIT) protein [PTHR46648] (3-134)
  IPR011146 HIT-like domain [PF01230] (14-109)
  IPR011146 HIT-like domain [PS51084] (7-114)
  IPR019808 Histidine triad, conserved site [PS00892] (88-106)
  IPR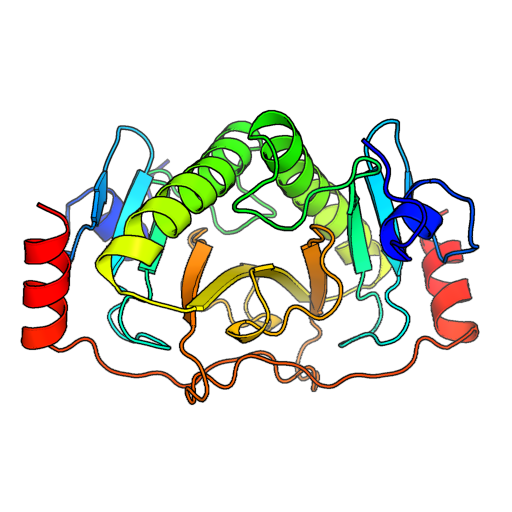036265 HIT-like superfamily [G3DSA:3.30.428.10] (2-135)
  IPR036265 HIT-like superfamily [SSF54197] (4-134)
  IPR039384 HINT family [cd01277] (5-107)

pLDDT: mean 97.69, std 2.11, range [85.19, 98.94]

Radius of gyration: 18.04 Å; Cα contacts (8 Å, |Δi|>4): 565; chains: 2; bounding box: 40×52×40 Å